Protein AF-A0A967T6P5-F1 (afdb_monomer_lite)

Structure (mmCIF, N/CA/C/O backbone):
data_AF-A0A967T6P5-F1
#
_entry.id   AF-A0A967T6P5-F1
#
loop_
_atom_site.group_PDB
_atom_site.id
_atom_site.type_symbol
_atom_site.label_atom_id
_atom_site.label_alt_id
_atom_site.label_comp_id
_atom_site.label_asym_id
_atom_site.label_entity_id
_atom_site.label_seq_id
_atom_site.pdbx_PDB_ins_code
_atom_site.Cartn_x
_atom_site.Cartn_y
_atom_site.Cartn_z
_atom_site.occupancy
_atom_site.B_iso_or_equiv
_atom_site.auth_seq_id
_atom_site.auth_comp_id
_atom_site.auth_asym_id
_atom_site.auth_atom_id
_atom_site.pdbx_PDB_model_num
ATOM 1 N N . MET A 1 1 ? 15.914 -10.066 -27.493 1.00 81.88 1 MET A N 1
ATOM 2 C CA . MET A 1 1 ? 16.379 -8.709 -27.850 1.00 81.88 1 MET A CA 1
ATOM 3 C C . MET A 1 1 ? 16.574 -8.669 -29.353 1.00 81.88 1 MET A C 1
ATOM 5 O O . MET A 1 1 ? 17.200 -9.585 -29.871 1.00 81.88 1 MET A O 1
ATOM 9 N N . LEU A 1 2 ? 16.000 -7.682 -30.040 1.00 89.50 2 LEU A N 1
ATOM 10 C CA . LEU A 1 2 ? 16.141 -7.501 -31.487 1.00 89.50 2 LEU A CA 1
ATOM 11 C C . LEU A 1 2 ? 16.864 -6.180 -31.745 1.00 89.50 2 LEU A C 1
ATOM 13 O O . LEU A 1 2 ? 16.561 -5.188 -31.089 1.00 89.50 2 LEU A O 1
ATOM 17 N N . ILE A 1 3 ? 17.813 -6.182 -32.679 1.00 91.81 3 ILE A N 1
ATOM 18 C CA . ILE A 1 3 ? 18.537 -4.987 -33.120 1.00 91.81 3 ILE A CA 1
ATOM 19 C C . ILE A 1 3 ? 18.180 -4.766 -34.587 1.00 91.81 3 ILE A C 1
ATOM 21 O O . ILE A 1 3 ? 18.316 -5.681 -35.397 1.00 91.81 3 ILE A O 1
ATOM 25 N N . LEU A 1 4 ? 17.713 -3.562 -34.911 1.00 92.25 4 LEU A N 1
ATOM 26 C CA . LEU A 1 4 ? 17.332 -3.161 -36.263 1.00 92.25 4 LEU A CA 1
ATOM 27 C C . LEU A 1 4 ? 18.330 -2.099 -36.758 1.00 92.25 4 LEU A C 1
ATOM 29 O O . LEU A 1 4 ? 18.125 -0.917 -36.482 1.00 92.25 4 LEU A O 1
ATOM 33 N N . PRO A 1 5 ? 19.435 -2.491 -37.420 1.00 89.12 5 PRO A N 1
ATOM 34 C CA . PRO A 1 5 ? 20.394 -1.532 -37.972 1.00 89.12 5 PRO A CA 1
ATOM 35 C C . PRO A 1 5 ? 19.743 -0.697 -39.083 1.00 89.12 5 PRO A C 1
ATOM 37 O O . PRO A 1 5 ? 18.878 -1.206 -39.794 1.00 89.12 5 PRO A O 1
ATOM 40 N N . ASP A 1 6 ? 20.135 0.573 -39.211 1.00 89.31 6 ASP A N 1
ATOM 41 C CA . ASP A 1 6 ? 19.669 1.504 -40.256 1.00 89.31 6 ASP A CA 1
ATOM 42 C C . ASP A 1 6 ? 18.138 1.609 -40.385 1.00 89.31 6 ASP A C 1
ATOM 44 O O . ASP A 1 6 ? 17.573 1.650 -41.478 1.00 89.31 6 ASP A O 1
ATOM 48 N N . ASN A 1 7 ? 17.441 1.630 -39.246 1.00 90.81 7 ASN A N 1
ATOM 49 C CA . ASN A 1 7 ? 15.984 1.707 -39.184 1.00 90.81 7 ASN A CA 1
ATOM 50 C C . ASN A 1 7 ? 15.494 2.901 -38.362 1.00 90.81 7 ASN A C 1
ATOM 52 O O . ASN A 1 7 ? 16.185 3.420 -37.487 1.00 90.81 7 ASN A O 1
ATOM 56 N N . THR A 1 8 ? 14.254 3.304 -38.630 1.00 87.25 8 THR A N 1
ATOM 57 C CA . THR A 1 8 ? 13.535 4.321 -37.861 1.00 87.25 8 THR A CA 1
ATOM 58 C C . THR A 1 8 ? 12.693 3.682 -36.756 1.00 87.25 8 THR A C 1
ATOM 60 O O . THR A 1 8 ? 12.378 2.488 -36.789 1.00 87.25 8 THR A O 1
ATOM 63 N N . ILE A 1 9 ? 12.271 4.495 -35.786 1.00 86.75 9 ILE A N 1
ATOM 64 C CA . ILE A 1 9 ? 11.310 4.080 -34.753 1.00 86.75 9 ILE A CA 1
ATOM 65 C C . ILE A 1 9 ? 9.978 3.641 -35.383 1.00 86.75 9 ILE A C 1
ATOM 67 O O . ILE A 1 9 ? 9.396 2.654 -34.944 1.00 86.75 9 ILE A O 1
ATOM 71 N N . GLU A 1 10 ? 9.520 4.313 -36.441 1.00 80.31 10 GLU A N 1
ATOM 72 C CA . GLU A 1 10 ? 8.298 3.945 -37.176 1.00 80.31 10 GLU A CA 1
ATOM 73 C C . GLU A 1 10 ? 8.392 2.538 -37.789 1.00 80.31 10 GLU A C 1
ATOM 75 O O . GLU A 1 10 ? 7.471 1.724 -37.665 1.00 80.31 10 GLU A O 1
ATOM 80 N N . ASN A 1 11 ? 9.541 2.200 -38.380 1.00 84.81 11 ASN A N 1
ATOM 81 C CA . ASN A 1 11 ? 9.782 0.845 -38.870 1.00 84.81 11 ASN A CA 1
ATOM 82 C C . ASN A 1 11 ? 9.822 -0.157 -37.710 1.00 84.81 11 ASN A C 1
ATOM 84 O O . ASN A 1 11 ? 9.223 -1.228 -37.804 1.00 84.81 11 ASN A O 1
ATOM 88 N N . ALA A 1 12 ? 10.473 0.187 -36.594 1.00 91.12 12 ALA A N 1
ATOM 89 C CA . ALA A 1 12 ? 10.517 -0.661 -35.404 1.00 91.12 12 ALA A CA 1
ATOM 90 C C . ALA A 1 12 ? 9.116 -0.941 -34.826 1.00 91.12 12 ALA A C 1
ATOM 92 O O . ALA A 1 12 ? 8.840 -2.076 -34.439 1.00 91.12 12 ALA A O 1
ATOM 93 N N . LEU A 1 13 ? 8.212 0.045 -34.837 1.00 86.00 13 LEU A N 1
ATOM 94 C CA . LEU A 1 13 ? 6.802 -0.126 -34.467 1.00 86.00 13 LEU A CA 1
ATOM 95 C C . LEU A 1 13 ? 6.089 -1.120 -35.392 1.00 86.00 13 LEU A C 1
ATOM 97 O O . LEU A 1 13 ? 5.354 -1.987 -34.921 1.00 86.00 13 LEU A O 1
ATOM 101 N N . THR A 1 14 ? 6.361 -1.054 -36.696 1.00 85.69 14 THR A N 1
ATOM 102 C CA . THR A 1 14 ? 5.809 -2.002 -37.678 1.00 85.69 14 THR A CA 1
ATOM 103 C C . THR A 1 14 ? 6.291 -3.435 -37.416 1.00 85.69 14 THR A C 1
ATOM 105 O O . THR A 1 14 ? 5.509 -4.386 -37.482 1.00 85.69 14 THR A O 1
ATOM 108 N N . TYR A 1 15 ? 7.572 -3.615 -37.073 1.00 90.44 15 TYR A N 1
ATOM 109 C CA . TYR A 1 15 ? 8.105 -4.922 -36.675 1.00 90.44 15 TYR A CA 1
ATOM 110 C C . TYR A 1 15 ? 7.508 -5.417 -35.356 1.00 90.44 15 TYR A C 1
ATOM 112 O O . TYR A 1 15 ? 7.188 -6.600 -35.251 1.00 90.44 15 TYR A O 1
ATOM 120 N N . ALA A 1 16 ? 7.334 -4.532 -34.374 1.00 90.25 16 ALA A N 1
ATOM 121 C CA . ALA A 1 16 ? 6.726 -4.869 -33.093 1.00 90.25 16 ALA A CA 1
ATOM 122 C C . ALA A 1 16 ? 5.284 -5.365 -33.272 1.00 90.25 16 ALA A C 1
ATOM 124 O O . ALA A 1 16 ? 4.949 -6.432 -32.764 1.00 90.25 16 ALA A O 1
ATOM 125 N N . ASP A 1 17 ? 4.470 -4.682 -34.083 1.00 83.12 17 ASP A N 1
ATOM 126 C CA . ASP A 1 17 ? 3.108 -5.132 -34.402 1.00 83.12 17 ASP A CA 1
ATOM 127 C C . ASP A 1 17 ? 3.103 -6.501 -35.107 1.00 83.12 17 ASP A C 1
ATOM 129 O O . ASP A 1 17 ? 2.286 -7.374 -34.811 1.00 83.12 17 ASP A O 1
ATOM 133 N N . ARG A 1 18 ? 4.070 -6.752 -35.999 1.00 88.31 18 ARG A N 1
ATOM 134 C CA . ARG A 1 18 ? 4.213 -8.067 -36.639 1.00 88.31 18 ARG A CA 1
ATOM 135 C C . ARG A 1 18 ? 4.562 -9.167 -35.634 1.00 88.31 18 ARG A C 1
ATOM 137 O O . ARG A 1 18 ? 4.016 -10.263 -35.743 1.00 88.31 18 ARG A O 1
ATOM 144 N N . ILE A 1 19 ? 5.458 -8.897 -34.686 1.00 88.06 19 ILE A N 1
ATOM 145 C CA . ILE A 1 19 ? 5.827 -9.841 -33.620 1.00 88.06 19 ILE A CA 1
ATOM 146 C C . ILE A 1 19 ? 4.607 -10.143 -32.750 1.00 88.06 19 ILE A C 1
ATOM 148 O O . ILE A 1 19 ? 4.292 -11.310 -32.533 1.00 88.06 19 ILE A O 1
ATOM 152 N N . GLU A 1 20 ? 3.873 -9.110 -32.342 1.00 85.25 20 GLU A N 1
ATOM 153 C CA . GLU A 1 20 ? 2.649 -9.234 -31.549 1.00 85.25 20 GLU A CA 1
ATOM 154 C C . GLU A 1 20 ? 1.585 -10.083 -32.252 1.00 85.25 20 GLU A C 1
ATOM 156 O O . GLU A 1 20 ? 1.001 -10.976 -31.640 1.00 85.25 20 GLU A O 1
ATOM 161 N N . ARG A 1 21 ? 1.365 -9.889 -33.560 1.00 83.44 21 ARG A N 1
ATOM 162 C CA . ARG A 1 21 ? 0.436 -10.738 -34.329 1.00 83.44 21 ARG A CA 1
ATOM 163 C C . ARG A 1 21 ? 0.853 -12.205 -34.337 1.00 83.44 21 ARG A C 1
ATOM 165 O O . ARG A 1 21 ? -0.006 -13.079 -34.261 1.00 83.44 21 ARG A O 1
ATOM 172 N N . VAL A 1 22 ? 2.153 -12.481 -34.445 1.00 86.19 22 VAL A N 1
ATOM 173 C CA . VAL A 1 22 ? 2.674 -13.855 -34.437 1.00 86.19 22 VAL A CA 1
ATOM 174 C C . VAL A 1 22 ? 2.511 -14.489 -33.055 1.00 86.19 22 VAL A C 1
ATOM 176 O O . VAL A 1 22 ? 2.083 -15.636 -32.971 1.00 86.19 22 VAL A O 1
ATOM 179 N N . LEU A 1 23 ? 2.785 -13.749 -31.977 1.00 84.12 23 LEU A N 1
ATOM 180 C CA . LEU A 1 23 ? 2.578 -14.222 -30.603 1.00 84.12 23 LEU A CA 1
ATOM 181 C C . LEU A 1 23 ? 1.087 -14.458 -30.301 1.00 84.12 23 LEU A C 1
ATOM 183 O O . LEU A 1 23 ? 0.715 -15.497 -29.748 1.00 84.12 23 LEU A O 1
ATOM 187 N N . GLY A 1 24 ? 0.230 -13.539 -30.752 1.00 81.94 24 GLY A N 1
ATOM 188 C CA . GLY A 1 24 ? -1.220 -13.595 -30.585 1.00 81.94 24 GLY A CA 1
ATOM 189 C C . GLY A 1 24 ? -1.914 -14.698 -31.390 1.00 81.94 24 GLY A C 1
ATOM 190 O O . GLY A 1 24 ? -2.992 -15.139 -30.998 1.00 81.94 24 GLY A O 1
ATOM 191 N N . ALA A 1 25 ? -1.302 -15.192 -32.473 1.00 82.88 25 ALA A N 1
ATOM 192 C CA . ALA A 1 25 ? -1.803 -16.359 -33.208 1.00 82.88 25 ALA A CA 1
ATOM 193 C C . ALA A 1 25 ? -1.750 -17.655 -32.371 1.00 82.88 25 ALA A C 1
ATOM 195 O O . ALA A 1 25 ? -2.477 -18.611 -32.654 1.00 82.88 25 ALA A O 1
ATOM 196 N N . GLY A 1 26 ? -0.935 -17.655 -31.313 1.00 80.94 26 GLY A N 1
ATOM 197 C CA . GLY A 1 26 ? -0.781 -18.758 -30.380 1.00 80.94 26 GLY A CA 1
ATOM 198 C C . GLY A 1 26 ? 0.079 -19.903 -30.912 1.00 80.94 26 GLY A C 1
ATOM 199 O O . GLY A 1 26 ? 0.350 -20.035 -32.106 1.00 80.94 26 GLY A O 1
ATOM 200 N N . VAL A 1 27 ? 0.540 -20.739 -29.987 1.00 85.94 27 VAL A N 1
ATOM 201 C CA . VAL A 1 27 ? 1.326 -21.939 -30.267 1.00 85.94 27 VAL A CA 1
ATOM 202 C C . VAL A 1 27 ? 0.507 -23.162 -29.882 1.00 85.94 27 VAL A C 1
ATOM 204 O O . VAL A 1 27 ? 0.030 -23.293 -28.752 1.00 85.94 27 VAL A O 1
ATOM 207 N N . ARG A 1 28 ? 0.368 -24.095 -30.828 1.00 86.50 28 ARG A N 1
ATOM 208 C CA . ARG A 1 28 ? -0.326 -25.360 -30.599 1.00 86.50 28 ARG A CA 1
ATOM 209 C C . ARG A 1 28 ? 0.604 -26.353 -29.905 1.00 86.50 28 ARG A C 1
ATOM 211 O O . ARG A 1 28 ? 1.517 -26.890 -30.528 1.00 86.50 28 ARG A O 1
ATOM 218 N N . LEU A 1 29 ? 0.331 -26.641 -28.635 1.00 86.44 29 LEU A N 1
ATOM 219 C CA . LEU A 1 29 ? 0.995 -27.694 -27.867 1.00 86.44 29 LEU A CA 1
ATOM 220 C C . LEU A 1 29 ? 0.041 -28.887 -27.731 1.00 86.44 29 LEU A C 1
ATOM 222 O O . LEU A 1 29 ? -0.857 -28.930 -26.888 1.00 86.44 29 LEU A O 1
ATOM 226 N N . GLY A 1 30 ? 0.200 -29.858 -28.634 1.00 88.69 30 GLY A N 1
ATOM 227 C CA . GLY A 1 30 ? -0.681 -31.020 -28.731 1.00 88.69 30 GLY A CA 1
ATOM 228 C C . GLY A 1 30 ? -2.113 -30.633 -29.123 1.00 88.69 30 GLY A C 1
ATOM 229 O O . GLY A 1 30 ? -2.378 -30.221 -30.257 1.00 88.69 30 GLY A O 1
ATOM 230 N N . ARG A 1 31 ? -3.057 -30.796 -28.187 1.00 87.44 31 ARG A N 1
ATOM 231 C CA . ARG A 1 31 ? -4.476 -30.431 -28.373 1.00 87.44 31 ARG A CA 1
ATOM 232 C C . ARG A 1 31 ? -4.832 -29.046 -27.825 1.00 87.44 31 ARG A C 1
ATOM 234 O O . ARG A 1 31 ? -5.955 -28.607 -28.039 1.00 87.44 31 ARG A O 1
ATOM 241 N N . ILE A 1 32 ? -3.904 -28.377 -27.146 1.00 84.06 32 ILE A N 1
ATOM 242 C CA . ILE A 1 32 ? -4.130 -27.080 -26.502 1.00 84.06 32 ILE A CA 1
ATOM 243 C C . ILE A 1 32 ? -3.513 -25.988 -27.379 1.00 84.06 32 ILE A C 1
ATOM 245 O O . ILE A 1 32 ? -2.408 -26.159 -27.897 1.00 84.06 32 ILE A O 1
ATOM 249 N N . ASN A 1 33 ? -4.228 -24.876 -27.559 1.00 85.19 33 ASN A N 1
ATOM 250 C CA . ASN A 1 33 ? -3.686 -23.676 -28.188 1.00 85.19 33 ASN A CA 1
ATOM 251 C C . ASN A 1 33 ? -3.351 -22.659 -27.095 1.00 85.19 33 ASN A C 1
ATOM 253 O O . ASN A 1 33 ? -4.235 -22.285 -26.327 1.00 85.19 33 ASN A O 1
ATOM 257 N N . ILE A 1 34 ? -2.089 -22.247 -27.005 1.00 87.25 34 ILE A N 1
ATOM 258 C CA . ILE A 1 34 ? -1.623 -21.286 -26.002 1.00 87.25 34 ILE A CA 1
ATOM 259 C C . ILE A 1 34 ? -1.367 -19.958 -26.697 1.00 87.25 34 ILE A C 1
ATOM 261 O O . ILE A 1 34 ? -0.463 -19.861 -27.522 1.00 87.25 34 ILE A O 1
ATOM 265 N N . THR A 1 35 ? -2.137 -18.932 -26.352 1.00 82.62 35 THR A N 1
ATOM 266 C CA . THR A 1 35 ? -1.868 -17.566 -26.807 1.00 82.62 35 THR A CA 1
ATOM 267 C C . THR A 1 35 ? -0.731 -16.980 -25.985 1.00 82.62 35 THR A C 1
ATOM 269 O O . THR A 1 35 ? -0.812 -16.937 -24.759 1.00 82.62 35 THR A O 1
ATOM 272 N N . LEU A 1 36 ? 0.327 -16.523 -26.652 1.00 82.69 36 LEU A N 1
ATOM 273 C CA . LEU A 1 36 ? 1.422 -15.826 -25.991 1.00 82.69 36 LEU A CA 1
ATOM 274 C C . LEU A 1 36 ? 1.110 -14.330 -25.994 1.00 82.69 36 LEU A C 1
ATOM 276 O O . LEU A 1 36 ? 0.766 -13.765 -27.030 1.00 82.69 36 LEU A O 1
ATOM 280 N N . GLN A 1 37 ? 1.224 -13.699 -24.831 1.00 78.62 37 GLN A N 1
ATOM 281 C CA . GLN A 1 37 ? 1.171 -12.248 -24.696 1.00 78.62 37 GLN A CA 1
ATOM 282 C C . GLN A 1 37 ? 2.527 -11.761 -24.200 1.00 78.62 37 GLN A C 1
ATOM 284 O O . GLN A 1 37 ? 3.165 -12.407 -23.367 1.00 78.62 37 GLN A O 1
ATOM 289 N N . GLY A 1 38 ? 2.971 -10.636 -24.739 1.00 82.88 38 GLY A N 1
ATOM 290 C CA . GLY A 1 38 ? 4.188 -9.964 -24.326 1.00 82.88 38 GLY A CA 1
ATOM 291 C C . GLY A 1 38 ? 4.028 -8.467 -24.510 1.00 82.88 38 GLY A C 1
ATOM 292 O O . GLY A 1 38 ? 3.032 -7.999 -25.057 1.00 82.88 38 GLY A O 1
ATOM 293 N N . ALA A 1 39 ? 5.015 -7.724 -24.029 1.00 90.44 39 ALA A N 1
ATOM 294 C CA . ALA A 1 39 ? 5.133 -6.317 -24.349 1.00 90.44 39 ALA A CA 1
ATOM 295 C C . ALA A 1 39 ? 6.482 -6.050 -25.014 1.00 90.44 39 ALA A C 1
ATOM 297 O O . ALA A 1 39 ? 7.500 -6.677 -24.690 1.00 90.44 39 ALA A O 1
ATOM 298 N N . VAL A 1 40 ? 6.494 -5.103 -25.947 1.00 93.25 40 VAL A N 1
ATOM 299 C CA . VAL A 1 40 ? 7.680 -4.710 -26.705 1.00 93.25 40 VAL A CA 1
ATOM 300 C C . VAL A 1 40 ? 8.077 -3.287 -26.337 1.00 93.25 40 VAL A C 1
ATOM 302 O O . VAL A 1 40 ? 7.313 -2.343 -26.519 1.00 93.25 40 VAL A O 1
ATOM 305 N N . GLY A 1 41 ? 9.306 -3.126 -25.855 1.00 94.19 41 GLY A N 1
ATOM 306 C CA . GLY A 1 41 ? 9.919 -1.821 -25.630 1.00 94.19 41 GLY A CA 1
ATOM 307 C C . GLY A 1 41 ? 10.884 -1.458 -26.752 1.00 94.19 41 GLY A C 1
ATOM 308 O O . GLY A 1 41 ? 11.699 -2.288 -27.160 1.00 94.19 41 GLY A O 1
ATOM 309 N N . ILE A 1 42 ? 10.801 -0.223 -27.248 1.00 94.56 42 ILE A N 1
ATOM 310 C CA . ILE A 1 42 ? 11.604 0.271 -28.376 1.00 94.56 42 ILE A CA 1
ATOM 311 C C . ILE A 1 42 ? 12.487 1.437 -27.920 1.00 94.56 42 ILE A C 1
ATOM 313 O O . ILE A 1 42 ? 11.989 2.423 -27.385 1.00 94.56 42 ILE A O 1
ATOM 317 N N . ALA A 1 43 ? 13.790 1.369 -28.199 1.00 94.38 43 ALA A N 1
ATOM 318 C CA . ALA A 1 43 ? 14.724 2.488 -28.058 1.00 94.38 43 ALA A CA 1
ATOM 319 C C . ALA A 1 43 ? 15.514 2.682 -29.362 1.00 94.38 43 ALA A C 1
ATOM 321 O O . ALA A 1 43 ? 15.906 1.702 -29.992 1.00 94.38 43 ALA A O 1
ATOM 322 N N . GLY A 1 44 ? 15.729 3.935 -29.774 1.00 92.50 44 GLY A N 1
ATOM 323 C CA . GLY A 1 44 ? 16.397 4.287 -31.026 1.00 92.50 44 GLY A CA 1
ATOM 324 C C . GLY A 1 44 ? 17.669 5.093 -30.784 1.00 92.50 44 GLY A C 1
ATOM 325 O O . GLY A 1 44 ? 17.696 5.974 -29.932 1.00 92.50 44 GLY A O 1
ATOM 326 N N . TYR A 1 45 ? 18.724 4.813 -31.541 1.00 91.12 45 TYR A N 1
ATOM 327 C CA . TYR A 1 45 ? 19.929 5.642 -31.575 1.00 91.12 45 TYR A CA 1
ATOM 328 C C . TYR A 1 45 ? 19.767 6.776 -32.602 1.00 91.12 45 TYR A C 1
ATOM 330 O O . TYR A 1 45 ? 19.212 6.526 -33.671 1.00 91.12 45 TYR A O 1
ATOM 338 N N . PRO A 1 46 ? 20.266 7.998 -32.337 1.00 89.69 46 PRO A N 1
ATOM 339 C CA . PRO A 1 46 ? 20.887 8.466 -31.088 1.00 89.69 46 PRO A CA 1
ATOM 340 C C . PRO A 1 46 ? 19.880 8.990 -30.048 1.00 89.69 46 PRO A C 1
ATOM 342 O O . PRO A 1 46 ? 20.254 9.336 -28.933 1.00 89.69 46 PRO A O 1
ATOM 345 N N . GLN A 1 47 ? 18.594 9.060 -30.403 1.00 86.38 47 GLN A N 1
ATOM 346 C CA . GLN A 1 47 ? 17.557 9.764 -29.636 1.00 86.38 47 GLN A CA 1
ATOM 347 C C . GLN A 1 47 ? 17.379 9.239 -28.200 1.00 86.38 47 GLN A C 1
ATOM 349 O O . GLN A 1 47 ? 17.108 10.017 -27.288 1.00 86.38 47 GLN A O 1
ATOM 354 N N . HIS A 1 48 ? 17.540 7.931 -27.997 1.00 89.69 48 HIS A N 1
ATOM 355 C CA . HIS A 1 48 ? 17.262 7.214 -26.750 1.00 89.69 48 HIS A CA 1
ATOM 356 C C . HIS A 1 48 ? 18.522 6.584 -26.139 1.00 89.69 48 HIS A C 1
ATOM 358 O O . HIS A 1 48 ? 18.410 5.672 -25.323 1.00 89.69 48 HIS A O 1
ATOM 364 N N . GLY A 1 49 ? 19.722 7.023 -26.526 1.00 88.81 49 GLY A N 1
ATOM 365 C CA . GLY A 1 49 ? 20.978 6.531 -25.958 1.00 88.81 49 GLY A CA 1
ATOM 366 C C . GLY A 1 49 ? 22.158 6.693 -26.910 1.00 88.81 49 GLY A C 1
ATOM 367 O O . GLY A 1 49 ? 22.000 6.581 -28.122 1.00 88.81 49 GLY A O 1
ATOM 368 N N . ASN A 1 50 ? 23.350 6.913 -26.348 1.00 91.06 50 ASN A N 1
ATOM 369 C CA . ASN A 1 50 ? 24.577 7.165 -27.116 1.00 91.06 50 ASN A CA 1
ATOM 370 C C . ASN A 1 50 ? 25.512 5.947 -27.192 1.00 91.06 50 ASN A C 1
ATOM 372 O O . ASN A 1 50 ? 26.543 5.997 -27.857 1.00 91.06 50 ASN A O 1
ATOM 376 N N . ASN A 1 51 ? 25.176 4.855 -26.506 1.00 91.88 51 ASN A N 1
ATOM 377 C CA . ASN A 1 51 ? 25.914 3.597 -26.534 1.00 91.88 51 ASN A CA 1
ATOM 378 C C . ASN A 1 51 ? 24.951 2.403 -26.408 1.00 91.88 51 ASN A C 1
ATOM 380 O O . ASN A 1 51 ? 23.772 2.560 -26.086 1.00 91.88 51 ASN A O 1
ATOM 384 N N . ALA A 1 52 ? 25.462 1.194 -26.652 1.00 91.06 52 ALA A N 1
ATOM 385 C CA . ALA A 1 52 ? 24.657 -0.025 -26.622 1.00 91.06 52 ALA A CA 1
ATOM 386 C C . ALA A 1 52 ? 24.012 -0.287 -25.250 1.00 91.06 52 ALA A C 1
ATOM 388 O O . ALA A 1 52 ? 22.856 -0.703 -25.193 1.00 91.06 52 ALA A O 1
ATOM 389 N N . ALA A 1 53 ? 24.727 -0.021 -24.152 1.00 89.31 53 ALA A N 1
ATOM 390 C CA . ALA A 1 53 ? 24.212 -0.251 -22.805 1.00 89.31 53 ALA A CA 1
ATOM 391 C C . ALA A 1 53 ? 22.998 0.645 -22.503 1.00 89.31 53 ALA A C 1
ATOM 393 O O . ALA A 1 53 ? 22.006 0.166 -21.954 1.00 89.31 53 ALA A O 1
ATOM 394 N N . ASP A 1 54 ? 23.039 1.912 -22.925 1.00 89.31 54 ASP A N 1
ATOM 395 C CA . ASP A 1 54 ? 21.917 2.842 -22.791 1.00 89.31 54 ASP A CA 1
ATOM 396 C C . ASP A 1 54 ? 20.700 2.382 -23.598 1.00 89.31 54 ASP A C 1
ATOM 398 O O . ASP A 1 54 ? 19.595 2.350 -23.063 1.00 89.31 54 ASP A O 1
ATOM 402 N N . LEU A 1 55 ? 20.886 1.958 -24.852 1.00 92.31 55 LEU A N 1
ATOM 403 C CA . LEU A 1 55 ? 19.780 1.504 -25.706 1.00 92.31 55 LEU A CA 1
ATOM 404 C C . LEU A 1 55 ? 19.111 0.235 -25.163 1.00 92.31 55 LEU A C 1
ATOM 406 O O . LEU A 1 55 ? 17.884 0.151 -25.139 1.00 92.31 55 LEU A O 1
ATOM 410 N N . VAL A 1 56 ? 19.897 -0.739 -24.690 1.00 92.50 56 VAL A N 1
ATOM 411 C CA . VAL A 1 56 ? 19.369 -1.976 -24.088 1.00 92.50 56 VAL A CA 1
ATOM 412 C C . VAL A 1 56 ? 18.598 -1.671 -22.805 1.00 92.50 56 VAL A C 1
ATOM 414 O O . VAL A 1 56 ? 17.484 -2.173 -22.618 1.00 92.50 56 VAL A O 1
ATOM 417 N N . ARG A 1 57 ? 19.158 -0.821 -21.936 1.00 88.31 57 ARG A N 1
ATOM 418 C CA . ARG A 1 57 ? 18.495 -0.379 -20.704 1.00 88.31 57 ARG A CA 1
ATOM 419 C C . ARG A 1 57 ? 17.180 0.334 -21.019 1.00 88.31 57 ARG A C 1
ATOM 421 O O . ARG A 1 57 ? 16.145 -0.031 -20.471 1.00 88.31 57 ARG A O 1
ATOM 428 N N . ASN A 1 58 ? 17.199 1.294 -21.937 1.00 90.69 58 ASN A N 1
ATOM 429 C CA . ASN A 1 58 ? 16.049 2.144 -22.239 1.00 90.69 58 ASN A CA 1
ATOM 430 C C . ASN A 1 58 ? 14.934 1.383 -22.979 1.00 90.69 58 ASN A C 1
ATOM 432 O O . ASN A 1 58 ? 13.757 1.581 -22.681 1.00 90.69 58 ASN A O 1
ATOM 436 N N . ALA A 1 59 ? 15.276 0.429 -23.853 1.00 93.25 59 ALA A N 1
ATOM 437 C CA . ALA A 1 59 ? 14.293 -0.485 -24.437 1.00 93.25 59 ALA A CA 1
ATOM 438 C C . ALA A 1 59 ? 13.650 -1.391 -23.371 1.00 93.25 59 ALA A C 1
ATOM 440 O O . ALA A 1 59 ? 12.455 -1.671 -23.434 1.00 93.25 59 ALA A O 1
ATOM 441 N N . SER A 1 60 ? 14.416 -1.819 -22.362 1.00 91.38 60 SER A N 1
ATOM 442 C CA . SER A 1 60 ? 13.891 -2.633 -21.255 1.00 91.38 60 SER A CA 1
ATOM 443 C C . SER A 1 60 ? 12.939 -1.840 -20.355 1.00 91.38 60 SER A C 1
ATOM 445 O O . SER A 1 60 ? 11.897 -2.366 -19.970 1.00 91.38 60 SER A O 1
ATOM 447 N N . ILE A 1 61 ? 13.245 -0.564 -20.085 1.00 88.06 61 ILE A N 1
ATOM 448 C CA . ILE A 1 61 ? 12.344 0.353 -19.363 1.00 88.06 61 ILE A CA 1
ATOM 449 C C . ILE A 1 61 ? 11.026 0.510 -20.127 1.00 88.06 61 ILE A C 1
ATOM 451 O O . ILE A 1 61 ? 9.962 0.278 -19.561 1.00 88.06 61 ILE A O 1
ATOM 455 N N . ALA A 1 62 ? 11.084 0.825 -21.426 1.00 90.94 62 ALA A N 1
ATOM 456 C CA . ALA A 1 62 ? 9.884 0.982 -22.249 1.00 90.94 62 ALA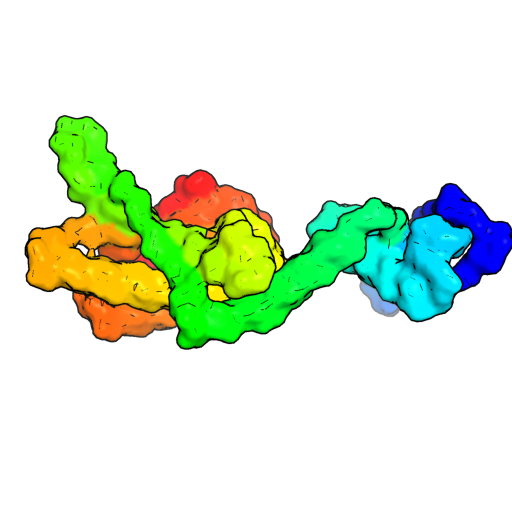 A CA 1
ATOM 457 C C . ALA A 1 62 ? 9.026 -0.295 -22.280 1.00 90.94 62 ALA A C 1
ATOM 459 O O . ALA A 1 62 ? 7.800 -0.221 -22.238 1.00 90.94 62 ALA A O 1
ATOM 460 N N . ARG A 1 63 ? 9.662 -1.475 -22.294 1.00 92.12 63 ARG A N 1
ATOM 461 C CA . ARG A 1 63 ? 8.961 -2.760 -22.216 1.00 92.12 63 ARG A CA 1
ATOM 462 C C . ARG A 1 63 ? 8.227 -2.923 -20.885 1.00 92.12 63 ARG A C 1
ATOM 464 O O . ARG A 1 63 ? 7.056 -3.277 -20.891 1.00 92.12 63 ARG A O 1
ATOM 471 N N . SER A 1 64 ? 8.913 -2.698 -19.766 1.00 84.75 64 SER A N 1
ATOM 472 C CA . SER A 1 64 ? 8.309 -2.843 -18.438 1.00 84.75 64 SER A CA 1
ATOM 473 C C . SER A 1 64 ? 7.145 -1.864 -18.248 1.00 84.75 64 SER A C 1
ATOM 475 O O . SER A 1 64 ? 6.098 -2.241 -17.732 1.00 84.75 64 SER A O 1
ATOM 477 N N . GLU A 1 65 ? 7.268 -0.635 -18.758 1.00 82.25 65 GLU A N 1
ATOM 478 C CA . GLU A 1 65 ? 6.162 0.327 -18.761 1.00 82.25 65 GLU A CA 1
ATOM 479 C C . GLU A 1 65 ? 4.963 -0.145 -19.592 1.00 82.25 65 GLU A C 1
ATOM 481 O O . GLU A 1 65 ? 3.818 0.066 -19.185 1.00 82.25 65 GLU A O 1
ATOM 486 N N . ALA A 1 66 ? 5.212 -0.771 -20.744 1.00 88.50 66 ALA A N 1
ATOM 487 C CA . ALA A 1 66 ? 4.157 -1.348 -21.564 1.00 88.50 66 ALA A CA 1
ATOM 488 C C . ALA A 1 66 ? 3.411 -2.462 -20.801 1.00 88.50 66 ALA A C 1
ATOM 490 O O . ALA A 1 66 ? 2.182 -2.456 -20.773 1.00 88.50 66 ALA A O 1
ATOM 491 N N . GLU A 1 67 ? 4.132 -3.336 -20.084 1.00 84.88 67 GLU A N 1
ATOM 492 C CA . GLU A 1 67 ? 3.540 -4.379 -19.227 1.00 84.88 67 GLU A CA 1
ATOM 493 C C . GLU A 1 67 ? 2.648 -3.765 -18.130 1.00 84.88 67 GLU A C 1
ATOM 495 O O . GLU A 1 67 ? 1.480 -4.139 -18.002 1.00 84.88 67 GLU A O 1
ATOM 500 N N . THR A 1 68 ? 3.143 -2.759 -17.402 1.00 76.94 68 THR A N 1
ATOM 501 C CA . THR A 1 68 ? 2.384 -2.079 -16.335 1.00 76.94 68 THR A CA 1
ATOM 502 C C . THR A 1 68 ? 1.131 -1.374 -16.860 1.00 76.94 68 THR A C 1
ATOM 504 O O . THR A 1 68 ? 0.084 -1.396 -16.215 1.00 76.94 68 THR A O 1
ATOM 507 N N . ARG A 1 69 ? 1.207 -0.756 -18.045 1.00 77.94 69 ARG A N 1
ATOM 508 C CA . ARG A 1 69 ? 0.083 -0.033 -18.667 1.00 77.94 69 ARG A CA 1
ATOM 509 C C . ARG A 1 69 ? -0.865 -0.935 -19.455 1.00 77.94 69 ARG A C 1
ATOM 511 O O . ARG A 1 69 ? -1.836 -0.432 -20.015 1.00 77.94 69 ARG A O 1
ATOM 518 N N . LYS A 1 70 ? -0.599 -2.246 -19.504 1.00 81.12 70 LYS A N 1
ATOM 519 C CA . LYS A 1 70 ? -1.306 -3.205 -20.370 1.00 81.12 70 LYS A CA 1
ATOM 520 C C . LYS A 1 70 ? -1.288 -2.773 -21.847 1.00 81.12 70 LYS A C 1
ATOM 522 O O . LYS A 1 70 ? -2.229 -3.026 -22.598 1.00 81.12 70 LYS A O 1
ATOM 527 N N . GLU A 1 71 ? -0.207 -2.118 -22.263 1.00 84.50 71 GLU A N 1
ATOM 528 C CA . GLU A 1 71 ? 0.079 -1.753 -23.647 1.00 84.50 71 GLU A CA 1
ATOM 529 C C . GLU A 1 71 ? 0.951 -2.834 -24.300 1.00 84.50 71 GLU A C 1
ATOM 531 O O . GLU A 1 71 ? 1.789 -3.462 -23.658 1.00 84.50 71 GLU A O 1
ATOM 536 N N . ARG A 1 72 ? 0.782 -3.046 -25.608 1.00 86.25 72 ARG A N 1
ATOM 537 C CA . ARG A 1 72 ? 1.546 -4.070 -26.347 1.00 86.25 72 ARG A CA 1
ATOM 538 C C . ARG A 1 72 ? 2.921 -3.588 -26.785 1.00 86.25 72 ARG A C 1
ATOM 540 O O . ARG A 1 72 ? 3.874 -4.359 -26.840 1.00 86.25 72 ARG A O 1
ATOM 547 N N . VAL A 1 73 ? 3.029 -2.308 -27.127 1.00 89.50 73 VAL A N 1
ATOM 548 C CA . VAL A 1 73 ? 4.258 -1.710 -27.644 1.00 89.50 73 VAL A CA 1
ATOM 549 C C . VAL A 1 73 ? 4.406 -0.320 -27.062 1.00 89.50 73 VAL A C 1
ATOM 551 O O . VAL A 1 73 ? 3.450 0.453 -27.076 1.00 89.50 73 VAL A O 1
ATOM 554 N N . ARG A 1 74 ? 5.611 0.016 -26.606 1.00 90.25 74 ARG A N 1
ATOM 555 C CA . ARG A 1 74 ? 5.928 1.358 -26.129 1.00 90.25 74 ARG A CA 1
ATOM 556 C C . ARG A 1 74 ? 7.304 1.792 -26.602 1.00 90.25 74 ARG A C 1
ATOM 558 O O . ARG A 1 74 ? 8.279 1.039 -26.540 1.00 90.25 74 ARG A O 1
ATOM 565 N N . VAL A 1 75 ? 7.374 3.023 -27.091 1.00 90.69 75 VAL A N 1
ATOM 566 C CA . VAL A 1 75 ? 8.633 3.680 -27.441 1.00 90.69 75 VAL A CA 1
ATOM 567 C C . VAL A 1 75 ? 9.147 4.398 -26.203 1.00 90.69 75 VAL A C 1
ATOM 569 O O . VAL A 1 75 ? 8.384 5.030 -25.479 1.00 90.69 75 VAL A O 1
ATOM 572 N N . TYR A 1 76 ? 10.442 4.273 -25.948 1.00 88.69 76 TYR A N 1
ATOM 573 C CA . TYR A 1 76 ? 11.103 5.007 -24.886 1.00 88.69 76 TYR A CA 1
ATOM 574 C C . TYR A 1 76 ? 10.986 6.518 -25.120 1.00 88.69 76 TYR A C 1
ATOM 576 O O . TYR A 1 76 ? 11.232 6.988 -26.224 1.00 88.69 76 TYR A O 1
ATOM 584 N N . GLU A 1 77 ? 10.663 7.279 -24.076 1.00 82.12 77 GLU A N 1
ATOM 585 C CA . GLU A 1 77 ? 10.603 8.742 -24.123 1.00 82.12 77 GLU A CA 1
ATOM 586 C C . GLU A 1 77 ? 11.683 9.337 -23.208 1.00 82.12 77 GLU A C 1
ATOM 588 O O . GLU A 1 77 ? 11.755 9.039 -22.010 1.00 82.12 77 GLU A O 1
ATOM 593 N N . SER A 1 78 ? 12.539 10.192 -23.772 1.00 67.62 78 SER A N 1
ATOM 594 C CA . SER A 1 78 ? 13.596 10.899 -23.041 1.00 67.62 78 SER A CA 1
ATOM 595 C C . SER A 1 78 ? 13.006 11.782 -21.930 1.00 67.62 78 SER A C 1
ATOM 597 O O . SER A 1 78 ? 12.010 12.465 -22.141 1.00 67.62 78 SER A O 1
ATOM 599 N N . GLY A 1 79 ? 13.605 11.752 -20.732 1.00 60.78 79 GLY A N 1
ATOM 600 C CA . GLY A 1 79 ? 13.059 12.372 -19.510 1.00 60.78 79 GLY A CA 1
ATOM 601 C C . GLY A 1 79 ? 12.354 11.387 -18.564 1.00 60.78 79 GLY A C 1
ATOM 602 O O . GLY A 1 79 ? 12.223 11.666 -17.375 1.00 60.78 79 GLY A O 1
ATOM 603 N N . ARG A 1 80 ? 11.998 10.178 -19.030 1.00 57.12 80 ARG A N 1
ATOM 604 C CA . ARG A 1 80 ? 11.482 9.100 -18.160 1.00 57.12 80 ARG A CA 1
ATOM 605 C C . ARG A 1 80 ? 12.557 8.312 -17.418 1.00 57.12 80 ARG A C 1
ATOM 607 O O . ARG A 1 80 ? 12.230 7.642 -16.441 1.00 57.12 80 ARG A O 1
ATOM 614 N N . GLN A 1 81 ? 13.829 8.408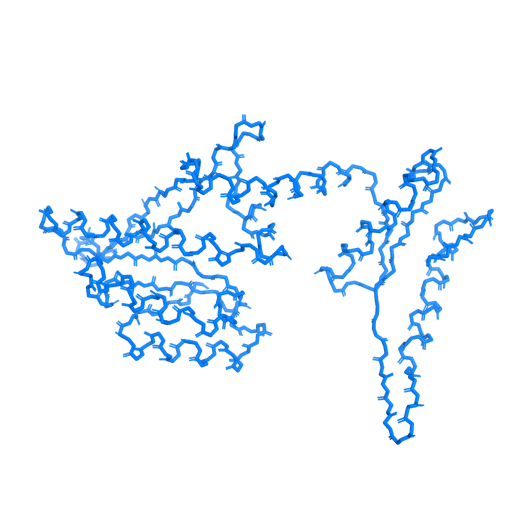 -17.826 1.00 59.72 81 GLN A N 1
ATOM 615 C CA . GLN A 1 81 ? 14.930 7.766 -17.095 1.00 59.72 81 GLN A CA 1
ATOM 616 C C . GLN A 1 81 ? 14.950 8.210 -15.636 1.00 59.72 81 GLN A C 1
ATOM 618 O O . GLN A 1 81 ? 15.094 7.383 -14.744 1.00 59.72 81 GLN A O 1
ATOM 623 N N . GLU A 1 82 ? 14.781 9.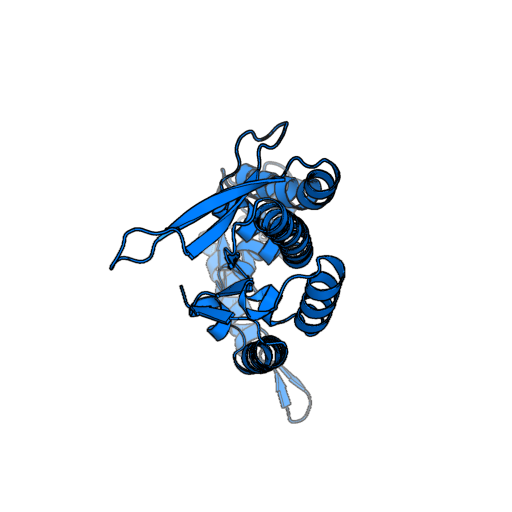512 -15.403 1.00 67.19 82 GLU A N 1
ATOM 624 C CA . GLU A 1 82 ? 14.777 10.089 -14.063 1.00 67.19 82 GLU A CA 1
ATOM 625 C C . GLU A 1 82 ? 13.590 9.579 -13.252 1.00 67.19 82 GLU A C 1
ATOM 627 O O . GLU A 1 82 ? 13.775 9.200 -12.102 1.00 67.19 82 GLU A O 1
ATOM 632 N N . HIS A 1 83 ? 12.405 9.470 -13.863 1.00 70.50 83 HIS A N 1
ATOM 633 C CA . HIS A 1 83 ? 11.227 8.899 -13.212 1.00 70.50 83 HIS A CA 1
ATOM 634 C C . HIS A 1 83 ? 11.432 7.423 -12.842 1.00 70.50 83 HIS A C 1
ATOM 636 O O . HIS A 1 83 ? 11.174 7.036 -11.708 1.00 70.50 83 HIS A O 1
ATOM 642 N N . TYR A 1 84 ? 11.936 6.594 -13.760 1.00 68.31 84 TYR A N 1
ATOM 643 C CA . TYR A 1 84 ? 12.190 5.177 -13.483 1.00 68.31 84 TYR A CA 1
ATOM 644 C C . TYR A 1 84 ? 13.276 4.984 -12.416 1.00 68.31 84 TYR A C 1
ATOM 646 O O . TYR A 1 84 ? 13.098 4.216 -11.474 1.00 68.31 84 TYR A O 1
ATOM 654 N N . VAL A 1 85 ? 14.384 5.726 -12.517 1.00 76.75 85 VAL A N 1
ATOM 655 C CA . VAL A 1 85 ? 15.438 5.727 -11.492 1.00 76.75 85 VAL A CA 1
ATOM 656 C C . VAL A 1 85 ? 14.870 6.185 -10.152 1.00 76.75 85 VAL A C 1
ATOM 658 O O . VAL A 1 85 ? 15.152 5.566 -9.132 1.00 76.75 85 VAL A O 1
ATOM 661 N N . ARG A 1 86 ? 14.033 7.223 -10.135 1.00 84.31 86 ARG A N 1
ATOM 662 C CA . ARG A 1 86 ? 13.371 7.713 -8.924 1.00 84.31 86 ARG A CA 1
ATOM 663 C C . ARG A 1 86 ? 12.457 6.656 -8.306 1.00 84.31 86 ARG A C 1
ATOM 665 O O . ARG A 1 86 ? 12.570 6.414 -7.113 1.00 84.31 86 ARG A O 1
ATOM 672 N N . GLN A 1 87 ? 11.634 5.977 -9.100 1.00 83.06 87 GLN A N 1
ATOM 673 C CA . GLN A 1 87 ? 10.779 4.878 -8.638 1.00 83.06 87 GLN A CA 1
ATOM 674 C C . GLN A 1 87 ? 11.602 3.723 -8.049 1.00 83.06 87 GLN A C 1
ATOM 676 O O . GLN A 1 87 ? 11.298 3.245 -6.959 1.00 83.06 87 GLN A O 1
ATOM 681 N N . LEU A 1 88 ? 12.703 3.332 -8.699 1.00 78.69 88 LEU A N 1
ATOM 682 C CA . LEU A 1 88 ? 13.616 2.324 -8.151 1.00 78.69 88 LEU A CA 1
ATOM 683 C C . LEU A 1 88 ? 14.231 2.751 -6.815 1.00 78.69 88 LEU A C 1
ATOM 685 O O . LEU A 1 88 ? 14.336 1.926 -5.910 1.00 78.69 88 LEU A O 1
ATOM 689 N N . ARG A 1 89 ? 14.618 4.024 -6.675 1.00 87.38 89 ARG A N 1
ATOM 690 C CA . ARG A 1 89 ? 15.136 4.560 -5.406 1.00 87.38 89 ARG A CA 1
ATOM 691 C C . ARG A 1 89 ? 14.081 4.497 -4.307 1.00 87.38 89 ARG A C 1
ATOM 693 O O . ARG A 1 89 ? 14.371 3.985 -3.236 1.00 87.38 89 ARG A O 1
ATOM 700 N N . ILE A 1 90 ? 12.851 4.918 -4.603 1.00 92.00 90 ILE A N 1
ATOM 701 C CA . ILE A 1 90 ? 11.715 4.818 -3.678 1.00 92.00 90 ILE A CA 1
ATOM 702 C C . ILE A 1 90 ? 11.526 3.367 -3.213 1.00 92.00 90 ILE A C 1
ATOM 704 O O . ILE A 1 90 ? 11.453 3.116 -2.016 1.00 92.00 90 ILE A O 1
ATOM 708 N N . VAL A 1 91 ? 11.499 2.397 -4.131 1.00 89.31 91 VAL A N 1
ATOM 709 C CA . VAL A 1 91 ? 11.327 0.974 -3.783 1.00 89.31 91 VAL A CA 1
ATOM 710 C C . VAL A 1 91 ? 12.473 0.455 -2.916 1.00 89.31 91 VAL A C 1
ATOM 712 O O . VAL A 1 91 ? 12.229 -0.221 -1.916 1.00 89.31 91 VAL A O 1
ATOM 715 N N . ASN A 1 92 ? 13.713 0.762 -3.296 1.00 87.06 92 ASN A N 1
ATOM 716 C CA . ASN A 1 92 ? 14.905 0.302 -2.590 1.00 87.06 92 ASN A CA 1
ATOM 717 C C . ASN A 1 92 ? 14.986 0.873 -1.168 1.00 87.06 92 ASN A C 1
ATOM 719 O O . ASN A 1 92 ? 15.346 0.168 -0.223 1.00 87.06 92 ASN A O 1
ATOM 723 N N . ASP A 1 93 ? 14.612 2.140 -1.014 1.00 94.38 93 ASP A N 1
ATOM 724 C CA . ASP A 1 93 ? 14.767 2.858 0.243 1.00 94.38 93 ASP A CA 1
ATOM 725 C C . ASP A 1 93 ? 13.557 2.649 1.169 1.00 94.38 93 ASP A C 1
ATOM 727 O O . ASP A 1 93 ? 13.704 2.787 2.380 1.00 94.38 93 ASP A O 1
ATOM 731 N N . LEU A 1 94 ? 12.397 2.215 0.648 1.00 94.50 94 LEU A N 1
ATOM 732 C CA . LEU A 1 94 ? 11.161 2.015 1.416 1.00 94.50 94 LEU A CA 1
ATOM 733 C C . LEU A 1 94 ? 11.357 1.117 2.642 1.00 94.50 94 LEU A C 1
ATOM 735 O O . LEU A 1 94 ? 11.014 1.511 3.753 1.00 94.50 94 LEU A O 1
ATOM 739 N N . LEU A 1 95 ? 11.932 -0.078 2.478 1.00 91.56 95 LEU A N 1
ATOM 740 C CA . LEU A 1 95 ? 12.109 -1.010 3.602 1.00 91.56 95 LEU A CA 1
ATOM 741 C C . LEU A 1 95 ? 13.036 -0.435 4.682 1.00 91.56 95 LEU A C 1
ATOM 743 O O . LEU A 1 95 ? 12.788 -0.603 5.876 1.00 91.56 95 LEU A O 1
ATOM 747 N N . THR A 1 96 ? 14.074 0.288 4.261 1.00 94.12 96 THR A N 1
ATOM 748 C CA . THR A 1 96 ? 14.993 0.974 5.176 1.00 94.12 96 THR A CA 1
ATOM 749 C C . THR A 1 96 ? 14.297 2.146 5.873 1.00 94.12 96 THR A C 1
ATOM 751 O O . THR A 1 96 ? 14.474 2.342 7.074 1.00 94.12 96 THR A O 1
ATOM 754 N N . ALA A 1 97 ? 13.461 2.896 5.155 1.00 95.12 97 ALA A N 1
ATOM 755 C CA . ALA A 1 97 ? 12.689 4.016 5.683 1.00 95.12 97 ALA A CA 1
ATOM 756 C C . ALA A 1 97 ? 11.678 3.575 6.753 1.00 95.12 97 ALA A C 1
ATOM 758 O O . ALA A 1 97 ? 11.524 4.264 7.764 1.00 95.12 97 ALA A O 1
ATOM 759 N N . LEU A 1 98 ? 11.047 2.404 6.585 1.00 93.81 98 LEU A N 1
ATOM 760 C CA . LEU A 1 98 ? 10.183 1.802 7.611 1.00 93.81 98 LEU A CA 1
ATOM 761 C C . LEU A 1 98 ? 10.965 1.528 8.907 1.00 93.81 98 LEU A C 1
ATOM 763 O O . LEU A 1 98 ? 10.495 1.863 9.994 1.00 93.81 98 LEU A O 1
ATOM 767 N N . GLN A 1 99 ? 12.183 0.983 8.799 1.00 92.62 99 GLN A N 1
ATOM 768 C CA . GLN A 1 99 ? 13.051 0.699 9.953 1.00 92.62 99 GLN A CA 1
ATOM 769 C C . GLN A 1 99 ? 13.581 1.969 10.632 1.00 92.62 99 GLN A C 1
ATOM 771 O O . GLN A 1 99 ? 13.758 1.991 11.847 1.00 92.62 99 GLN A O 1
ATOM 776 N N . ARG A 1 100 ? 13.842 3.025 9.855 1.00 93.38 100 ARG A N 1
ATOM 777 C CA . ARG A 1 100 ? 14.361 4.314 10.342 1.00 93.38 100 ARG A CA 1
ATOM 778 C C . ARG A 1 100 ? 13.283 5.286 10.816 1.00 93.38 100 ARG A C 1
ATOM 780 O O . ARG A 1 100 ? 13.609 6.406 11.193 1.00 93.38 100 ARG A O 1
ATOM 787 N N . GLU A 1 101 ? 12.019 4.871 10.798 1.00 88.19 101 GLU A N 1
ATOM 788 C CA . GLU A 1 101 ? 10.869 5.712 11.150 1.00 88.19 101 GLU A CA 1
ATOM 789 C C . GLU A 1 101 ? 10.749 6.998 10.309 1.00 88.19 101 GLU A C 1
ATOM 791 O O . GLU A 1 101 ? 10.219 8.013 10.761 1.00 88.19 101 GLU A O 1
ATOM 796 N N . GLU A 1 102 ? 11.224 6.961 9.062 1.00 94.25 102 GLU A N 1
ATOM 797 C CA . GLU A 1 102 ? 11.115 8.084 8.118 1.00 94.25 102 GLU A CA 1
ATOM 798 C C . GLU A 1 102 ? 9.690 8.227 7.553 1.00 94.25 102 GLU A C 1
ATOM 800 O O . GLU A 1 102 ? 9.306 9.286 7.043 1.00 94.25 102 GLU A O 1
ATOM 805 N N . ILE A 1 103 ? 8.899 7.154 7.653 1.00 95.75 103 ILE A N 1
ATOM 806 C CA . ILE A 1 103 ? 7.481 7.123 7.301 1.00 95.75 103 ILE A CA 1
ATOM 807 C C . ILE A 1 103 ? 6.659 7.424 8.549 1.00 95.75 103 ILE A C 1
ATOM 809 O O . ILE A 1 103 ? 6.735 6.739 9.564 1.00 95.75 103 ILE A O 1
ATOM 813 N N . GLN A 1 104 ? 5.848 8.467 8.457 1.00 95.25 104 GLN A N 1
ATOM 814 C CA . GLN A 1 104 ? 5.019 8.976 9.538 1.00 95.25 104 GLN A CA 1
ATOM 815 C C . GLN A 1 104 ? 3.546 8.704 9.246 1.00 95.25 104 GLN A C 1
ATOM 817 O O . GLN A 1 104 ? 3.123 8.694 8.089 1.00 95.25 104 GLN A O 1
ATOM 822 N N . LEU A 1 105 ? 2.753 8.536 10.304 1.00 96.75 105 LEU A N 1
ATOM 823 C CA . LEU A 1 105 ? 1.298 8.528 10.207 1.00 96.75 105 LEU A CA 1
ATOM 824 C C . LEU A 1 105 ? 0.754 9.896 10.598 1.00 96.75 105 LEU A C 1
ATOM 826 O O . LEU A 1 105 ? 1.046 10.414 11.674 1.00 96.75 105 LEU A O 1
ATOM 830 N N . HIS A 1 106 ? -0.041 10.471 9.708 1.00 97.19 106 HIS A N 1
ATOM 831 C CA . HIS A 1 106 ? -0.929 11.581 10.011 1.00 97.19 106 HIS A CA 1
ATOM 832 C C . HIS A 1 106 ? -2.339 11.033 10.226 1.00 97.19 106 HIS A C 1
ATOM 834 O O . HIS A 1 106 ? -2.697 10.011 9.650 1.00 97.19 106 HIS A O 1
ATOM 840 N N . PHE A 1 107 ? -3.144 11.721 11.034 1.00 96.56 107 PHE A N 1
ATOM 841 C CA . PHE A 1 107 ? -4.501 11.284 11.355 1.00 96.56 107 PHE A CA 1
ATOM 842 C C . PHE A 1 107 ? -5.513 12.329 10.908 1.00 96.56 107 PHE A C 1
ATOM 844 O O . PHE A 1 107 ? -5.469 13.471 11.371 1.00 96.56 107 PHE A O 1
ATOM 851 N N . GLN A 1 108 ? -6.418 11.943 10.013 1.00 97.25 108 GLN A N 1
ATOM 852 C CA . GLN A 1 108 ? -7.532 12.790 9.602 1.00 97.25 108 GLN A CA 1
ATOM 853 C C . GLN A 1 108 ? -8.774 12.438 10.431 1.00 97.25 108 GLN A C 1
ATOM 855 O O . GLN A 1 108 ? -9.244 11.304 10.348 1.00 97.25 108 GLN A O 1
ATOM 860 N N . PRO A 1 109 ? -9.311 13.359 11.252 1.00 95.31 109 PRO A N 1
ATOM 861 C CA . PRO A 1 109 ? -10.432 13.055 12.132 1.00 95.31 109 PRO A CA 1
ATOM 862 C C . PRO A 1 109 ? -11.724 12.817 11.345 1.00 95.31 109 PRO A C 1
ATOM 864 O O . PRO A 1 109 ? -12.030 13.533 10.391 1.00 95.31 109 PRO A O 1
ATOM 867 N N . LYS A 1 110 ? -12.515 11.850 11.808 1.00 94.75 110 LYS A N 1
ATOM 868 C CA . LYS A 1 110 ? -13.884 11.578 11.364 1.00 94.75 110 LYS A CA 1
ATOM 869 C C . LYS A 1 110 ? -14.849 12.006 12.463 1.00 94.75 110 LYS A C 1
ATOM 871 O O . LYS A 1 110 ? -14.623 11.704 13.637 1.00 94.75 110 LYS A O 1
ATOM 876 N N . ILE A 1 111 ? -15.914 12.706 12.083 1.00 95.00 111 ILE A N 1
ATOM 877 C CA . ILE A 1 111 ? -16.939 13.208 13.003 1.00 95.00 111 ILE A CA 1
ATOM 878 C C . ILE A 1 111 ? -18.309 12.638 12.652 1.00 95.00 111 ILE A C 1
ATOM 880 O O . ILE A 1 111 ? -18.620 12.399 11.484 1.00 95.00 111 ILE A O 1
ATOM 884 N N . VAL A 1 112 ? -19.149 12.450 13.662 1.00 94.31 112 VAL A N 1
ATOM 885 C CA . VAL A 1 112 ? -20.567 12.156 13.465 1.00 94.31 112 VAL A CA 1
ATOM 886 C C . VAL A 1 112 ? -21.274 13.456 13.082 1.00 94.31 112 VAL A C 1
ATOM 888 O O . VAL A 1 112 ? -21.219 14.443 13.809 1.00 94.31 112 VAL A O 1
ATOM 891 N N . VAL A 1 113 ? -21.957 13.474 11.936 1.00 94.44 113 VAL A N 1
ATOM 892 C CA . VAL A 1 113 ? -22.583 14.704 11.408 1.00 94.44 113 VAL A CA 1
ATOM 893 C C . VAL A 1 113 ? -23.695 15.235 12.320 1.00 94.44 113 VAL A C 1
ATOM 895 O O . VAL A 1 113 ? -23.894 16.444 12.395 1.00 94.44 113 VAL A O 1
ATOM 898 N N . SER A 1 114 ? -24.418 14.359 13.023 1.00 96.06 114 SER A N 1
ATOM 899 C CA . SER A 1 114 ? -25.567 14.756 13.846 1.00 96.06 114 SER A CA 1
ATOM 900 C C . SER A 1 114 ? -25.202 15.556 15.097 1.00 96.06 114 SER A C 1
ATOM 902 O O . SER A 1 114 ? -26.005 16.379 15.526 1.00 96.06 114 SER A O 1
ATOM 904 N N . ASP A 1 115 ? -24.033 15.314 15.696 1.00 94.44 115 ASP A N 1
ATOM 905 C CA . ASP A 1 115 ? -23.623 15.930 16.969 1.00 94.44 115 ASP A CA 1
ATOM 906 C C . ASP A 1 115 ? -22.200 16.527 16.951 1.00 94.44 115 ASP A C 1
ATOM 908 O O . ASP A 1 115 ? -21.765 17.122 17.940 1.00 94.44 115 ASP A O 1
ATOM 912 N N . GLY A 1 116 ? -21.482 16.400 15.830 1.00 92.94 116 GLY A N 1
ATOM 913 C CA . GLY A 1 116 ? -20.128 16.915 15.636 1.00 92.94 116 GLY A CA 1
ATOM 914 C C . GLY A 1 116 ? -19.050 16.185 16.439 1.00 92.94 116 GLY A C 1
ATOM 915 O O . GLY A 1 116 ? -17.905 16.639 16.450 1.00 92.94 116 GLY A O 1
ATOM 916 N N . GLN A 1 117 ? -19.381 15.085 17.122 1.00 92.81 117 GLN A N 1
ATOM 917 C CA . GLN A 1 117 ? -18.427 14.382 17.971 1.00 92.81 117 GLN A CA 1
ATOM 918 C C . GLN A 1 117 ? -17.450 13.545 17.134 1.00 92.81 117 GLN A C 1
ATOM 920 O O . GLN A 1 117 ? -17.868 12.897 16.168 1.00 92.81 117 GLN A O 1
ATOM 925 N N . PRO A 1 118 ? -16.151 13.506 17.488 1.00 92.38 118 PRO A N 1
ATOM 926 C CA . PRO A 1 118 ? -15.200 12.602 16.854 1.00 92.38 118 PRO A CA 1
ATOM 927 C C . PRO A 1 118 ? -15.620 11.140 17.042 1.00 92.38 118 PRO A C 1
ATOM 929 O O . PRO A 1 118 ? -15.915 10.711 18.156 1.00 92.38 118 PRO A O 1
ATOM 932 N N . CYS A 1 119 ? -15.610 10.363 15.963 1.00 91.44 119 CYS A N 1
ATOM 933 C CA . CYS A 1 119 ? -15.890 8.923 15.988 1.00 91.44 119 CYS A CA 1
ATOM 934 C C . CYS A 1 119 ? -14.686 8.061 15.595 1.00 91.44 119 CYS A C 1
ATOM 936 O O . CYS A 1 119 ? -14.681 6.850 15.826 1.00 91.44 119 CYS A O 1
ATOM 938 N N . GLY A 1 120 ? -13.644 8.672 15.036 1.00 94.94 120 GLY A N 1
ATOM 939 C CA . GLY A 1 120 ? -12.416 7.984 14.677 1.00 94.94 120 GLY A CA 1
ATOM 940 C C . GLY A 1 120 ? -11.464 8.876 13.904 1.00 94.94 120 GLY A C 1
ATOM 941 O O . GLY A 1 120 ? -11.671 10.087 13.809 1.00 94.94 120 GLY A O 1
ATOM 942 N N . ALA A 1 121 ? -10.436 8.272 13.326 1.00 97.25 121 ALA A N 1
ATOM 943 C CA . ALA A 1 121 ? -9.568 8.940 12.370 1.00 97.25 121 ALA A CA 1
ATOM 944 C C . ALA A 1 121 ? -9.071 7.972 11.298 1.00 97.25 121 ALA A C 1
ATOM 946 O O . ALA A 1 121 ? -8.967 6.773 11.535 1.00 97.25 121 ALA A O 1
ATOM 947 N N . GLU A 1 122 ? -8.738 8.498 10.130 1.00 97.81 122 GLU A N 1
ATOM 948 C CA . GLU A 1 122 ? -8.030 7.768 9.082 1.00 97.81 122 GLU A CA 1
ATOM 949 C C . GLU A 1 122 ? -6.520 7.953 9.236 1.00 97.81 122 GLU A C 1
ATOM 951 O O . GLU A 1 122 ? -6.046 9.076 9.435 1.00 97.81 122 GLU A O 1
ATOM 956 N N . ALA A 1 123 ? -5.772 6.851 9.176 1.00 97.81 123 ALA A N 1
ATOM 957 C CA . ALA A 1 123 ? -4.320 6.839 9.235 1.00 97.81 123 ALA A CA 1
ATOM 958 C C . ALA A 1 123 ? -3.731 7.009 7.831 1.00 97.81 123 ALA A C 1
ATOM 960 O O . ALA A 1 123 ? -3.793 6.116 6.991 1.00 97.81 123 ALA A O 1
ATOM 961 N N . LEU A 1 124 ? -3.097 8.155 7.605 1.00 97.31 124 LEU A N 1
ATOM 962 C CA . LEU A 1 124 ? -2.553 8.557 6.318 1.00 97.31 124 LEU A CA 1
ATOM 963 C C . LEU A 1 124 ? -1.028 8.585 6.365 1.00 97.31 124 LEU A C 1
ATOM 965 O O . LEU A 1 124 ? -0.423 9.354 7.118 1.00 97.31 124 LEU A O 1
ATOM 969 N N . VAL A 1 125 ? -0.394 7.784 5.514 1.00 97.00 125 VAL A N 1
ATOM 970 C CA . VAL A 1 125 ? 1.068 7.727 5.406 1.00 97.00 125 VAL A CA 1
ATOM 971 C C . VAL A 1 125 ? 1.655 9.025 4.852 1.00 97.00 125 VAL A C 1
ATOM 973 O O . VAL A 1 125 ? 1.113 9.648 3.937 1.00 97.00 125 VAL A O 1
ATOM 976 N N . ARG A 1 126 ? 2.792 9.447 5.399 1.00 97.44 126 ARG A N 1
ATOM 977 C CA . ARG A 1 126 ? 3.599 10.573 4.920 1.00 97.44 126 ARG A CA 1
ATOM 978 C C . ARG A 1 126 ? 5.057 10.160 4.922 1.00 97.44 126 ARG A C 1
ATOM 980 O O . ARG A 1 126 ? 5.532 9.622 5.916 1.00 97.44 126 ARG A O 1
ATOM 987 N N . TRP A 1 127 ? 5.777 10.458 3.847 1.00 97.12 127 TRP A N 1
ATOM 988 C CA . TRP A 1 127 ? 7.194 10.128 3.764 1.00 97.12 127 TRP A CA 1
ATOM 989 C C . TRP A 1 127 ? 8.020 11.364 3.424 1.00 97.12 127 TRP A C 1
ATOM 991 O O . TRP A 1 127 ? 7.861 11.988 2.373 1.00 97.12 127 TRP A O 1
ATOM 1001 N N . ARG A 1 128 ? 8.909 11.732 4.350 1.00 94.25 128 ARG A N 1
ATOM 1002 C CA . ARG A 1 128 ? 9.952 12.736 4.127 1.00 94.25 128 ARG A CA 1
ATOM 1003 C C . ARG A 1 128 ? 11.266 12.017 3.872 1.00 94.25 128 ARG A C 1
ATOM 1005 O O . ARG A 1 128 ? 12.001 11.709 4.802 1.00 94.25 128 ARG A O 1
ATOM 1012 N N . HIS A 1 129 ? 11.532 11.740 2.607 1.00 94.94 129 HIS A N 1
ATOM 1013 C CA . HIS A 1 129 ? 12.749 11.072 2.189 1.00 94.94 129 HIS A CA 1
ATOM 1014 C C . HIS A 1 129 ? 13.961 12.004 2.377 1.00 94.94 129 HIS A C 1
ATOM 1016 O O . HIS A 1 129 ? 13.888 13.172 1.979 1.00 94.94 129 HIS A O 1
ATOM 1022 N N . PRO A 1 130 ? 15.100 11.515 2.907 1.00 91.00 130 PRO A N 1
ATOM 1023 C CA . PRO A 1 130 ? 16.276 12.345 3.184 1.00 91.00 130 PRO A CA 1
ATOM 1024 C C . PRO A 1 130 ? 16.828 13.050 1.937 1.00 91.00 130 PRO A C 1
ATOM 1026 O O . PRO A 1 130 ? 17.168 14.227 1.993 1.00 91.00 130 PRO A O 1
ATOM 1029 N N . GLU A 1 131 ? 16.885 12.346 0.803 1.00 91.00 131 GLU A N 1
ATOM 1030 C CA . GLU A 1 131 ? 17.388 12.904 -0.462 1.00 91.00 131 GLU A CA 1
ATOM 1031 C C . GLU A 1 131 ? 16.303 13.393 -1.438 1.00 91.00 131 GLU A C 1
ATOM 1033 O O . GLU A 1 131 ? 16.481 14.422 -2.084 1.00 91.00 131 GLU A O 1
ATOM 1038 N N . LEU A 1 132 ? 15.180 12.675 -1.571 1.00 89.69 132 LEU A N 1
ATOM 1039 C CA . LEU A 1 132 ? 14.118 13.004 -2.533 1.00 89.69 132 LEU A CA 1
ATOM 1040 C C . LEU A 1 132 ? 13.113 14.045 -2.013 1.00 89.69 132 LEU A C 1
ATOM 1042 O O . LEU A 1 132 ? 12.240 14.468 -2.773 1.00 89.69 132 LEU A O 1
ATOM 1046 N N . GLY A 1 133 ? 13.235 14.459 -0.748 1.00 92.88 133 GLY A N 1
ATOM 1047 C CA . GLY A 1 133 ? 12.324 15.393 -0.098 1.00 92.88 133 GLY A CA 1
ATOM 1048 C C . GLY A 1 133 ? 10.981 14.756 0.257 1.00 92.88 133 GLY A C 1
ATOM 1049 O O . GLY A 1 133 ? 10.889 13.570 0.567 1.00 92.88 133 GLY A O 1
ATOM 1050 N N . TYR A 1 134 ? 9.917 15.558 0.252 1.00 93.12 134 TYR A N 1
ATOM 1051 C CA . TYR A 1 134 ? 8.568 15.045 0.486 1.00 93.12 134 TYR A CA 1
ATOM 1052 C C . TYR A 1 134 ? 8.107 14.182 -0.695 1.00 93.12 134 TYR A C 1
ATOM 1054 O O . TYR A 1 134 ? 8.084 14.656 -1.831 1.00 93.12 134 TYR A O 1
ATOM 1062 N N . LEU A 1 135 ? 7.714 12.941 -0.409 1.00 93.81 135 LEU A N 1
ATOM 1063 C CA . LEU A 1 135 ? 7.111 12.025 -1.373 1.00 93.81 135 LEU A CA 1
ATOM 1064 C C . LEU A 1 135 ? 5.599 11.974 -1.147 1.00 93.81 135 LEU A C 1
ATOM 1066 O O . LEU A 1 135 ? 5.132 11.747 -0.026 1.00 93.81 135 LEU A O 1
ATOM 1070 N N . ALA A 1 136 ? 4.831 12.194 -2.215 1.00 93.12 136 ALA A N 1
ATOM 1071 C CA . ALA A 1 136 ? 3.378 12.089 -2.158 1.00 93.12 136 ALA A CA 1
ATOM 1072 C C . ALA A 1 136 ? 2.952 10.621 -1.945 1.00 93.12 136 ALA A C 1
ATOM 1074 O O . ALA A 1 136 ? 3.589 9.744 -2.531 1.00 93.12 136 ALA A O 1
ATOM 1075 N N . PRO A 1 137 ? 1.882 10.344 -1.167 1.00 93.44 137 PRO A N 1
ATOM 1076 C CA . PRO A 1 137 ? 1.364 8.988 -0.955 1.00 93.44 137 PRO A CA 1
ATOM 1077 C C . PRO A 1 137 ? 1.227 8.181 -2.246 1.00 93.44 137 PRO A C 1
ATOM 1079 O O . PRO A 1 137 ? 1.847 7.129 -2.366 1.00 93.44 137 PRO A O 1
ATOM 1082 N N . ASP A 1 138 ? 0.533 8.728 -3.243 1.00 91.25 138 ASP A N 1
ATOM 1083 C CA . ASP A 1 138 ? 0.297 8.060 -4.527 1.00 91.25 138 ASP A CA 1
ATOM 1084 C C . ASP A 1 138 ? 1.596 7.642 -5.232 1.00 91.25 138 ASP A C 1
ATOM 1086 O O . ASP A 1 138 ? 1.657 6.588 -5.864 1.00 91.25 138 ASP A O 1
ATOM 1090 N N . GL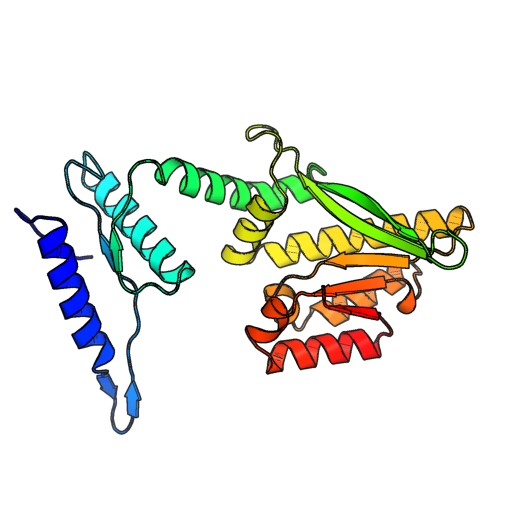U A 1 139 ? 2.661 8.442 -5.098 1.00 89.81 139 GLU A N 1
ATOM 1091 C CA . GLU A 1 139 ? 3.939 8.188 -5.761 1.00 89.81 139 GLU A CA 1
ATOM 1092 C C . GLU A 1 139 ? 4.621 6.935 -5.205 1.00 89.81 139 GLU A C 1
ATOM 1094 O O . GLU A 1 139 ? 5.029 6.063 -5.975 1.00 89.81 139 GLU A O 1
ATOM 1099 N N . PHE A 1 140 ? 4.758 6.833 -3.879 1.00 94.31 140 PHE A N 1
ATOM 1100 C CA . PHE A 1 140 ? 5.463 5.704 -3.274 1.00 94.31 140 PHE A CA 1
ATOM 1101 C C . PHE A 1 140 ? 4.574 4.485 -3.040 1.00 94.31 140 PHE A C 1
ATOM 1103 O O . PHE A 1 140 ? 5.092 3.369 -3.045 1.00 94.31 140 PHE A O 1
ATOM 1110 N N . ILE A 1 141 ? 3.259 4.665 -2.885 1.00 93.19 141 ILE A N 1
ATOM 1111 C CA . ILE A 1 141 ? 2.305 3.550 -2.833 1.00 93.19 141 ILE A CA 1
ATOM 1112 C C . ILE A 1 141 ? 2.300 2.833 -4.184 1.00 93.19 141 ILE A C 1
ATOM 1114 O O . ILE A 1 141 ? 2.522 1.624 -4.219 1.00 93.19 141 ILE A O 1
ATOM 1118 N N . SER A 1 142 ? 2.185 3.567 -5.299 1.00 88.88 142 SER A N 1
ATOM 1119 C CA . SER A 1 142 ? 2.255 2.958 -6.634 1.00 88.88 142 SER A CA 1
ATOM 1120 C C . SER A 1 142 ? 3.589 2.240 -6.870 1.00 88.88 142 SER A C 1
ATOM 1122 O O . SER A 1 142 ? 3.603 1.171 -7.484 1.00 88.88 142 SER A O 1
ATOM 1124 N N . ALA A 1 143 ? 4.705 2.804 -6.394 1.00 87.12 143 ALA A N 1
ATOM 1125 C CA . ALA A 1 143 ? 6.019 2.167 -6.484 1.00 87.12 143 ALA A CA 1
ATOM 1126 C C . ALA A 1 143 ? 6.046 0.833 -5.716 1.00 87.12 143 ALA A C 1
ATOM 1128 O O . ALA A 1 143 ? 6.499 -0.195 -6.227 1.00 87.12 143 ALA A O 1
ATOM 1129 N N . ALA A 1 144 ? 5.524 0.846 -4.488 1.00 90.88 144 ALA A N 1
ATOM 1130 C CA . ALA A 1 144 ? 5.495 -0.307 -3.601 1.00 90.88 144 ALA A CA 1
ATOM 1131 C C . ALA A 1 144 ? 4.570 -1.423 -4.110 1.00 90.88 144 ALA A C 1
ATOM 1133 O O . ALA A 1 144 ? 4.901 -2.604 -3.990 1.00 90.88 144 ALA A O 1
ATOM 1134 N N . GLU A 1 145 ? 3.429 -1.078 -4.709 1.00 87.25 145 GLU A N 1
ATOM 1135 C CA . GLU A 1 145 ? 2.496 -2.042 -5.305 1.00 87.25 145 GLU A CA 1
ATOM 1136 C C . GLU A 1 145 ? 3.109 -2.781 -6.498 1.00 87.25 145 GLU A C 1
ATOM 1138 O O . GLU A 1 145 ? 2.968 -4.005 -6.625 1.00 87.25 145 GLU A O 1
ATOM 1143 N N . GLN A 1 146 ? 3.817 -2.048 -7.364 1.00 81.56 146 GLN A N 1
ATOM 1144 C CA . GLN A 1 146 ? 4.505 -2.616 -8.525 1.00 81.56 146 GLN A CA 1
ATOM 1145 C C . GLN A 1 146 ? 5.650 -3.537 -8.099 1.00 81.56 146 GLN A C 1
ATOM 1147 O O . GLN A 1 146 ? 5.824 -4.609 -8.679 1.00 81.56 146 GLN A O 1
ATOM 1152 N N . ALA A 1 147 ? 6.389 -3.153 -7.056 1.00 81.62 147 ALA A N 1
ATOM 1153 C CA . ALA A 1 147 ? 7.494 -3.936 -6.513 1.00 81.62 147 ALA A CA 1
ATOM 1154 C C . ALA A 1 147 ? 7.064 -5.069 -5.562 1.00 81.62 147 ALA A C 1
ATOM 1156 O O . ALA A 1 147 ? 7.903 -5.869 -5.150 1.00 81.62 147 ALA A O 1
ATOM 1157 N N . GLY A 1 148 ? 5.785 -5.136 -5.176 1.00 84.94 148 GLY A N 1
ATOM 1158 C CA . GLY A 1 148 ? 5.281 -6.090 -4.181 1.00 84.94 148 GLY A CA 1
ATOM 1159 C C . GLY A 1 148 ? 5.715 -5.789 -2.739 1.00 84.94 148 GLY A C 1
ATOM 1160 O O . GLY A 1 148 ? 5.480 -6.595 -1.841 1.00 84.94 148 GLY A O 1
ATOM 1161 N N . THR A 1 149 ? 6.331 -4.634 -2.482 1.00 89.50 149 THR A N 1
ATOM 1162 C CA . THR A 1 149 ? 6.740 -4.203 -1.137 1.00 89.50 149 THR A CA 1
ATOM 1163 C C . THR A 1 149 ? 5.606 -3.540 -0.354 1.00 89.50 149 THR A C 1
ATOM 1165 O O . THR A 1 149 ? 5.755 -3.330 0.848 1.00 89.50 149 THR A O 1
ATOM 1168 N N . ILE A 1 150 ? 4.454 -3.285 -0.988 1.00 94.06 150 ILE A N 1
ATOM 1169 C CA . ILE A 1 150 ? 3.273 -2.679 -0.353 1.00 94.06 150 ILE A CA 1
ATOM 1170 C C . ILE A 1 150 ? 2.807 -3.432 0.900 1.00 94.06 150 ILE A C 1
ATOM 1172 O O . ILE A 1 150 ? 2.512 -2.795 1.902 1.00 94.06 150 ILE A O 1
ATOM 1176 N N . LEU A 1 151 ? 2.891 -4.767 0.915 1.00 95.00 151 LEU A N 1
ATOM 1177 C CA . LEU A 1 151 ? 2.517 -5.582 2.080 1.00 95.00 151 LEU A CA 1
ATOM 1178 C C . LEU A 1 151 ? 3.331 -5.217 3.337 1.00 95.00 151 LEU A C 1
ATOM 1180 O O . LEU A 1 151 ? 2.823 -5.260 4.456 1.00 95.00 151 LEU A O 1
ATOM 1184 N N . HIS A 1 152 ? 4.603 -4.835 3.169 1.00 95.44 152 HIS A N 1
ATOM 1185 C CA . HIS A 1 152 ? 5.455 -4.410 4.284 1.00 95.44 152 HIS A CA 1
ATOM 1186 C C . HIS A 1 152 ? 5.026 -3.042 4.816 1.00 95.44 152 HIS A C 1
ATOM 1188 O O . HIS A 1 152 ? 5.007 -2.834 6.029 1.00 95.44 152 HIS A O 1
ATOM 1194 N N . LEU A 1 153 ? 4.655 -2.127 3.915 1.00 96.75 153 LEU A N 1
ATOM 1195 C CA . LEU A 1 153 ? 4.114 -0.826 4.291 1.00 96.75 153 LEU A CA 1
ATOM 1196 C C . LEU A 1 153 ? 2.786 -1.000 5.037 1.00 96.75 153 LEU A C 1
ATOM 1198 O O . LEU A 1 153 ? 2.639 -0.449 6.122 1.00 96.75 153 LEU A O 1
ATOM 1202 N N . THR A 1 154 ? 1.861 -1.809 4.522 1.00 97.00 154 THR A N 1
ATOM 1203 C CA . THR A 1 154 ? 0.562 -2.063 5.158 1.00 97.00 154 THR A CA 1
ATOM 1204 C C . THR A 1 154 ? 0.721 -2.621 6.570 1.00 97.00 154 THR A C 1
ATOM 1206 O O . THR A 1 154 ? 0.112 -2.107 7.509 1.00 97.00 154 THR A O 1
ATOM 1209 N N . ARG A 1 155 ? 1.595 -3.619 6.763 1.00 97.00 155 ARG A N 1
ATOM 1210 C CA . ARG A 1 155 ? 1.878 -4.189 8.093 1.00 97.00 155 ARG A CA 1
ATOM 1211 C C . ARG A 1 155 ? 2.421 -3.139 9.062 1.00 97.00 155 ARG A C 1
ATOM 1213 O O . ARG A 1 155 ? 1.909 -3.009 10.171 1.00 97.00 155 ARG A O 1
ATOM 1220 N N . TYR A 1 156 ? 3.377 -2.329 8.611 1.00 97.06 156 TYR A N 1
ATOM 1221 C CA . TYR A 1 156 ? 3.918 -1.219 9.397 1.00 97.06 156 TYR A CA 1
ATOM 1222 C C . TYR A 1 156 ? 2.849 -0.183 9.782 1.00 97.06 156 TYR A C 1
ATOM 1224 O O . TYR A 1 156 ? 2.809 0.292 10.920 1.00 97.06 156 TYR A O 1
ATOM 1232 N N . VAL A 1 157 ? 1.969 0.175 8.841 1.00 97.75 157 VAL A N 1
ATOM 1233 C CA . VAL A 1 157 ? 0.882 1.133 9.077 1.00 97.75 157 VAL A CA 1
ATOM 1234 C C . VAL A 1 157 ? -0.105 0.576 10.095 1.00 97.75 157 VAL A C 1
ATOM 1236 O O . VAL A 1 157 ? -0.424 1.283 11.047 1.00 97.75 157 VAL A O 1
ATOM 1239 N N . LEU A 1 158 ? -0.541 -0.679 9.947 1.00 98.25 158 LEU A N 1
ATOM 1240 C CA . LEU A 1 158 ? -1.436 -1.348 10.896 1.00 98.25 158 LEU A CA 1
ATOM 1241 C C . LEU A 1 158 ? -0.840 -1.383 12.307 1.00 98.25 158 LEU A C 1
ATOM 1243 O O . LEU A 1 158 ? -1.529 -1.050 13.272 1.00 98.25 158 LEU A O 1
ATOM 1247 N N . GLU A 1 159 ? 0.450 -1.707 12.425 1.00 97.00 159 GLU A N 1
ATOM 1248 C CA . GLU A 1 159 ? 1.169 -1.705 13.700 1.00 97.00 159 GLU A CA 1
ATOM 1249 C C . GLU A 1 159 ? 1.133 -0.363 14.405 1.00 97.00 159 GLU A C 1
ATOM 1251 O O . GLU A 1 159 ? 0.726 -0.264 15.570 1.00 97.00 159 GLU A O 1
ATOM 1256 N N . ARG A 1 160 ? 1.515 0.698 13.697 1.00 96.62 160 ARG A N 1
ATOM 1257 C CA . ARG A 1 160 ? 1.526 2.031 14.293 1.00 96.62 160 ARG A CA 1
ATOM 1258 C C . ARG A 1 160 ? 0.119 2.556 14.534 1.00 96.62 160 ARG A C 1
ATOM 1260 O O . ARG A 1 160 ? -0.118 3.131 15.594 1.00 96.62 160 ARG A O 1
ATOM 1267 N N . ALA A 1 161 ? -0.812 2.335 13.611 1.00 97.62 161 ALA A N 1
ATOM 1268 C CA . ALA A 1 161 ? -2.202 2.753 13.742 1.00 97.62 161 ALA A CA 1
ATOM 1269 C C . ALA A 1 161 ? -2.842 2.155 15.001 1.00 97.62 161 ALA A C 1
ATOM 1271 O O . ALA A 1 161 ? -3.359 2.890 15.841 1.00 97.62 161 ALA A O 1
ATOM 1272 N N . LEU A 1 162 ? -2.743 0.839 15.201 1.00 97.38 162 LEU A N 1
ATOM 1273 C CA . LEU A 1 162 ? -3.337 0.186 16.369 1.00 97.38 162 LEU A CA 1
ATOM 1274 C C . LEU A 1 162 ? -2.645 0.577 17.678 1.00 97.38 162 LEU A C 1
ATOM 1276 O O . LEU A 1 162 ? -3.324 0.778 18.686 1.00 97.38 162 LEU A O 1
ATOM 1280 N N . LYS A 1 163 ? -1.324 0.789 17.660 1.00 95.94 163 LYS A N 1
ATOM 1281 C CA . LYS A 1 163 ? -0.599 1.342 18.813 1.00 95.94 163 LYS A CA 1
ATOM 1282 C C . LYS A 1 163 ? -1.089 2.752 19.175 1.00 95.94 163 LYS A C 1
ATOM 1284 O O . LYS A 1 163 ? -1.280 3.053 20.353 1.00 95.94 163 LYS A O 1
ATOM 1289 N N . PHE A 1 164 ? -1.345 3.608 18.184 1.00 94.62 164 PHE A N 1
ATOM 1290 C CA . PHE A 1 164 ? -1.956 4.922 18.413 1.00 94.62 164 PHE A CA 1
ATOM 1291 C C . PHE A 1 164 ? -3.397 4.802 18.926 1.00 94.62 164 PHE A C 1
ATOM 1293 O O . PHE A 1 164 ? -3.752 5.467 19.899 1.00 94.62 164 PHE A O 1
ATOM 1300 N N . CYS A 1 165 ? -4.202 3.906 18.354 1.00 95.25 165 CYS A N 1
ATOM 1301 C CA . CYS A 1 165 ? -5.565 3.639 18.814 1.00 95.25 165 CYS A CA 1
ATOM 1302 C C . CYS A 1 165 ? -5.601 3.198 20.289 1.00 95.25 165 CYS A C 1
ATOM 1304 O O . CYS A 1 165 ? -6.467 3.637 21.048 1.00 95.25 165 CYS A O 1
ATOM 1306 N N . ARG A 1 166 ? -4.633 2.384 20.731 1.00 95.62 166 ARG A N 1
ATOM 1307 C CA . ARG A 1 166 ? -4.472 1.999 22.142 1.00 95.62 166 ARG A CA 1
ATOM 1308 C C . ARG A 1 166 ? -4.187 3.207 23.024 1.00 95.62 166 ARG A C 1
ATOM 1310 O O . ARG A 1 166 ? -4.844 3.376 24.049 1.00 95.62 166 ARG A O 1
ATOM 1317 N N . SER A 1 167 ? -3.281 4.083 22.593 1.00 94.88 167 SER A N 1
ATOM 1318 C CA . SER A 1 167 ? -2.960 5.304 23.340 1.00 94.88 167 SER A CA 1
ATOM 1319 C C . SER A 1 167 ? -4.184 6.210 23.540 1.00 94.88 167 SER A C 1
ATOM 1321 O O . SER A 1 167 ? -4.323 6.830 24.591 1.00 94.88 167 SER A O 1
ATOM 1323 N N . TRP A 1 168 ? -5.126 6.249 22.588 1.00 92.94 168 TRP A N 1
ATOM 1324 C CA . TRP A 1 168 ? -6.390 6.971 22.764 1.00 92.94 168 TRP A CA 1
ATOM 1325 C C . TRP A 1 168 ? -7.249 6.365 23.877 1.00 92.94 168 TRP A C 1
ATOM 1327 O O . TRP A 1 168 ? -7.761 7.117 24.709 1.00 92.94 168 TRP A O 1
ATOM 1337 N N . ARG A 1 169 ? -7.339 5.030 23.968 1.00 90.81 169 ARG A N 1
ATOM 1338 C CA . ARG A 1 169 ? -8.074 4.352 25.055 1.00 90.81 169 ARG A CA 1
ATOM 1339 C C . ARG A 1 169 ? -7.472 4.657 26.424 1.00 90.81 169 ARG A C 1
ATOM 1341 O O . ARG A 1 169 ? -8.220 4.903 27.363 1.00 90.81 169 ARG A O 1
ATOM 1348 N N . GLU A 1 170 ? -6.144 4.708 26.527 1.00 91.88 170 GLU A N 1
ATOM 1349 C CA . GLU A 1 170 ? -5.435 5.071 27.767 1.00 91.88 170 GLU A CA 1
ATOM 1350 C C . GLU A 1 170 ? -5.771 6.498 28.241 1.00 91.88 170 GLU A C 1
ATOM 1352 O O . GLU A 1 170 ? -5.749 6.782 29.436 1.00 91.88 170 GLU A O 1
ATOM 1357 N N . HIS A 1 171 ? -6.168 7.378 27.316 1.00 92.31 171 HIS A N 1
ATOM 1358 C CA . HIS A 1 171 ? -6.654 8.731 27.598 1.00 92.31 171 HIS A CA 1
ATOM 1359 C C . HIS A 1 171 ? -8.192 8.826 27.676 1.00 92.31 171 HIS A C 1
ATOM 1361 O O . HIS A 1 171 ? -8.740 9.926 27.653 1.00 92.31 171 HIS A O 1
ATOM 1367 N N . ASN A 1 172 ? -8.895 7.693 27.795 1.00 91.44 172 ASN A N 1
ATOM 1368 C CA . ASN A 1 172 ? -10.360 7.571 27.830 1.00 91.44 172 ASN A CA 1
ATOM 1369 C C . ASN A 1 172 ? -11.091 7.995 26.540 1.00 91.44 172 ASN A C 1
ATOM 1371 O O . ASN A 1 172 ? -12.297 8.243 26.564 1.00 91.44 172 ASN A O 1
ATOM 1375 N N . TYR A 1 173 ? -10.398 8.027 25.401 1.00 90.75 173 TYR A N 1
ATOM 1376 C CA . TYR A 1 173 ? -11.018 8.206 24.090 1.00 90.75 173 TYR A CA 1
ATOM 1377 C C . TYR A 1 173 ? -11.284 6.846 23.441 1.00 90.75 173 TYR A C 1
ATOM 1379 O O . TYR A 1 173 ? -10.364 6.117 23.072 1.00 90.75 173 TYR A O 1
ATOM 1387 N N . ASN A 1 174 ? -12.561 6.506 23.266 1.00 90.62 174 ASN A N 1
ATOM 1388 C CA . ASN A 1 174 ? -12.971 5.272 22.598 1.00 90.62 174 ASN A CA 1
ATOM 1389 C C . ASN A 1 174 ? -13.229 5.511 21.103 1.00 90.62 174 ASN A C 1
ATOM 1391 O O . ASN A 1 174 ? -14.369 5.471 20.642 1.00 90.62 174 ASN A O 1
ATOM 1395 N N . LEU A 1 175 ? -12.162 5.821 20.368 1.00 94.12 175 LEU A N 1
ATOM 1396 C CA . LEU A 1 175 ? -12.206 6.146 18.941 1.00 94.12 175 LEU A CA 1
ATOM 1397 C C . LEU A 1 175 ? -11.788 4.946 18.087 1.00 94.12 175 LEU A C 1
ATOM 1399 O O . LEU A 1 175 ? -11.009 4.098 18.529 1.00 94.12 175 LEU A O 1
ATOM 1403 N N . GLY A 1 176 ? -12.331 4.866 16.871 1.00 95.31 176 GLY A N 1
ATOM 1404 C CA . GLY A 1 176 ? -11.867 3.924 15.853 1.00 95.31 176 GLY A CA 1
ATOM 1405 C C . GLY A 1 176 ? -10.727 4.493 15.008 1.00 95.31 176 GLY A C 1
ATOM 1406 O O . GLY A 1 176 ? -10.496 5.704 14.982 1.00 95.31 176 GLY A O 1
ATOM 1407 N N . ILE A 1 177 ? -10.046 3.621 14.275 1.00 97.81 177 ILE A N 1
ATOM 1408 C CA . ILE A 1 177 ? -9.021 3.985 13.303 1.00 97.81 177 ILE A CA 1
ATOM 1409 C C . ILE A 1 177 ? -9.284 3.301 11.964 1.00 97.81 177 ILE A C 1
ATOM 1411 O O . ILE A 1 177 ? -9.656 2.128 11.928 1.00 97.81 177 ILE A O 1
ATOM 1415 N N . ALA A 1 178 ? -9.109 4.041 10.874 1.00 98.25 178 ALA A N 1
ATOM 1416 C CA . ALA A 1 178 ? -9.202 3.522 9.520 1.00 98.25 178 ALA A CA 1
ATOM 1417 C C . ALA A 1 178 ? -7.819 3.420 8.867 1.00 98.25 178 ALA A C 1
ATOM 1419 O O . ALA A 1 178 ? -6.972 4.288 9.086 1.00 98.25 178 ALA A O 1
ATOM 1420 N N . VAL A 1 179 ? -7.586 2.346 8.113 1.00 98.12 179 VAL A N 1
ATOM 1421 C CA . VAL A 1 179 ? -6.342 2.082 7.380 1.00 98.12 179 VAL A CA 1
ATOM 1422 C C . VAL A 1 179 ? -6.692 1.618 5.971 1.00 98.12 179 VAL A C 1
ATOM 1424 O O . VAL A 1 179 ? -7.454 0.668 5.802 1.00 98.12 179 VAL A O 1
ATOM 1427 N N . ASN A 1 180 ? -6.101 2.268 4.975 1.00 97.00 180 ASN A N 1
ATOM 1428 C CA . ASN A 1 180 ? -6.246 1.916 3.570 1.00 97.00 180 ASN A CA 1
ATOM 1429 C C . ASN A 1 180 ? -5.483 0.629 3.215 1.00 97.00 180 ASN A C 1
ATOM 1431 O O . ASN A 1 180 ? -4.352 0.420 3.660 1.00 97.00 180 ASN A O 1
ATOM 1435 N N . LEU A 1 181 ? -6.095 -0.208 2.379 1.00 95.94 181 LEU A N 1
ATOM 1436 C CA . LEU A 1 181 ? -5.525 -1.430 1.820 1.00 95.94 181 LEU A CA 1
ATOM 1437 C C . LEU A 1 181 ? -5.423 -1.346 0.295 1.00 95.94 181 LEU A C 1
ATOM 1439 O O . LEU A 1 181 ? -6.337 -0.892 -0.397 1.00 95.94 181 LEU A O 1
ATOM 1443 N N . SER A 1 182 ? -4.320 -1.866 -0.236 1.00 93.62 182 SER A N 1
ATOM 1444 C CA . SER A 1 182 ? -4.108 -2.022 -1.673 1.00 93.62 182 SER A CA 1
ATOM 1445 C C . SER A 1 182 ? -4.802 -3.263 -2.237 1.00 93.62 182 SER A C 1
ATOM 1447 O O . SER A 1 182 ? -5.199 -4.181 -1.518 1.00 93.62 182 SER A O 1
ATOM 1449 N N . ALA A 1 183 ? -4.865 -3.354 -3.567 1.00 91.50 183 ALA A N 1
ATOM 1450 C CA . ALA A 1 183 ? -5.314 -4.572 -4.247 1.00 91.50 183 ALA A CA 1
ATOM 1451 C C . ALA A 1 183 ? -4.412 -5.783 -3.951 1.00 91.50 183 ALA A C 1
ATOM 1453 O O . ALA A 1 183 ? -4.884 -6.914 -3.882 1.00 91.50 183 ALA A O 1
ATOM 1454 N N . ARG A 1 184 ? -3.110 -5.544 -3.744 1.00 92.06 184 ARG A N 1
ATOM 1455 C CA . ARG A 1 184 ? -2.139 -6.584 -3.378 1.00 92.06 184 ARG A CA 1
ATOM 1456 C C . ARG A 1 184 ? -2.392 -7.124 -1.973 1.00 92.06 184 ARG A C 1
ATOM 1458 O O . ARG A 1 184 ? -2.218 -8.317 -1.764 1.00 92.06 184 ARG A O 1
ATOM 1465 N N . ASP A 1 185 ? -2.819 -6.277 -1.036 1.00 94.94 185 ASP A N 1
ATOM 1466 C CA . ASP A 1 185 ? -3.167 -6.707 0.326 1.00 94.94 185 ASP A CA 1
ATOM 1467 C C . ASP A 1 185 ? -4.354 -7.680 0.314 1.00 94.94 185 ASP A C 1
ATOM 1469 O O . ASP A 1 185 ? -4.348 -8.676 1.030 1.00 94.94 185 ASP A O 1
ATOM 1473 N N . LEU A 1 186 ? -5.334 -7.454 -0.567 1.00 94.50 186 LEU A N 1
ATOM 1474 C CA . LEU A 1 186 ? -6.487 -8.346 -0.748 1.00 94.50 186 LEU A CA 1
ATOM 1475 C C . LEU A 1 186 ? -6.141 -9.690 -1.412 1.00 94.50 186 LEU A C 1
ATOM 1477 O O . LEU A 1 186 ? -6.987 -10.580 -1.466 1.00 94.50 186 LEU A O 1
ATOM 1481 N N . GLN A 1 187 ? -4.910 -9.848 -1.899 1.00 91.62 187 GLN A N 1
ATOM 1482 C CA . GLN A 1 187 ? -4.375 -11.112 -2.410 1.00 91.62 187 GLN A CA 1
ATOM 1483 C C . GLN A 1 187 ? -3.517 -11.850 -1.364 1.00 91.62 187 GLN A C 1
ATOM 1485 O O . GLN A 1 187 ? -3.149 -13.000 -1.595 1.00 91.62 187 GLN A O 1
ATOM 1490 N N . ASP A 1 188 ? -3.185 -11.222 -0.227 1.00 93.31 188 ASP A N 1
ATOM 1491 C CA . ASP A 1 188 ? -2.395 -11.846 0.841 1.00 93.31 188 ASP A CA 1
ATOM 1492 C C . ASP A 1 188 ? -3.298 -12.656 1.785 1.00 93.31 188 ASP A C 1
ATOM 1494 O O . ASP A 1 188 ? -3.933 -12.120 2.694 1.00 93.31 188 ASP A O 1
ATOM 1498 N N . GLU A 1 189 ? -3.311 -13.980 1.614 1.00 93.88 189 GLU A N 1
ATOM 1499 C CA . GLU A 1 189 ? -4.059 -14.904 2.481 1.00 93.88 189 GLU A CA 1
ATOM 1500 C C . GLU A 1 189 ? -3.606 -14.860 3.954 1.00 93.88 189 GLU A C 1
ATOM 1502 O O . GLU A 1 189 ? -4.353 -15.272 4.844 1.00 93.88 189 GLU A O 1
ATOM 1507 N N . TYR A 1 190 ? -2.411 -14.330 4.246 1.00 95.88 190 TYR A N 1
ATOM 1508 C CA . TYR A 1 190 ? -1.916 -14.171 5.615 1.00 95.88 190 TYR A CA 1
ATOM 1509 C C . TYR A 1 190 ? -2.370 -12.870 6.286 1.00 95.88 190 TYR A C 1
ATOM 1511 O O . TYR A 1 190 ? -2.237 -12.748 7.509 1.00 95.88 190 TYR A O 1
ATOM 1519 N N . LEU A 1 191 ? -2.924 -11.909 5.538 1.00 97.06 191 LEU A N 1
ATOM 1520 C CA . LEU A 1 191 ? -3.352 -10.622 6.088 1.00 97.06 191 LEU A CA 1
ATOM 1521 C C . LEU A 1 191 ? -4.362 -10.772 7.243 1.00 97.06 191 LEU A C 1
ATOM 1523 O O . LEU A 1 191 ? -4.129 -10.160 8.289 1.00 97.06 191 LEU A O 1
ATOM 1527 N N . PRO A 1 192 ? -5.429 -11.597 7.151 1.00 97.94 192 PRO A N 1
ATOM 1528 C CA . PRO A 1 192 ? -6.374 -11.753 8.258 1.00 97.94 192 PRO A CA 1
ATOM 1529 C C . PRO A 1 192 ? -5.714 -12.297 9.529 1.00 97.94 192 PRO A C 1
ATOM 1531 O O . PRO A 1 192 ? -5.997 -11.824 10.630 1.00 97.94 192 PRO A O 1
ATOM 1534 N N . TYR A 1 193 ? -4.788 -13.252 9.389 1.00 97.94 193 TYR A N 1
ATOM 1535 C CA . TYR A 1 193 ? -4.035 -13.792 10.521 1.00 97.94 193 TYR A CA 1
ATOM 1536 C C . TYR A 1 193 ? -3.183 -12.707 11.192 1.00 97.94 193 TYR A C 1
ATOM 1538 O O . TYR A 1 193 ? -3.218 -12.564 12.415 1.00 97.94 193 TYR A O 1
ATOM 1546 N N . PHE A 1 194 ? -2.468 -11.912 10.393 1.00 98.12 194 PHE A N 1
ATOM 1547 C CA . PHE A 1 194 ? -1.671 -10.795 10.893 1.00 98.12 194 PHE A CA 1
ATOM 1548 C C . PHE A 1 194 ? -2.540 -9.769 11.634 1.00 98.12 194 PHE A C 1
ATOM 1550 O O . PHE A 1 194 ? -2.224 -9.413 12.768 1.00 98.12 194 PHE A O 1
ATOM 1557 N N . VAL A 1 195 ? -3.670 -9.358 11.044 1.00 98.44 195 VAL A N 1
ATOM 1558 C CA . VAL A 1 195 ? -4.624 -8.417 11.656 1.00 98.44 195 VAL A CA 1
ATOM 1559 C C . VAL A 1 195 ? -5.143 -8.944 12.998 1.00 98.44 195 VAL A C 1
ATOM 1561 O O . VAL A 1 195 ? -5.151 -8.215 13.991 1.00 98.44 195 VAL A O 1
ATOM 1564 N N . LEU A 1 196 ? -5.530 -10.221 13.065 1.00 98.19 196 LEU A N 1
ATOM 1565 C CA . LEU A 1 196 ? -5.980 -10.847 14.309 1.00 98.19 196 LEU A CA 1
ATOM 1566 C C . LEU A 1 196 ? -4.888 -10.842 15.384 1.00 98.19 196 LEU A C 1
ATOM 1568 O O . LEU A 1 196 ? -5.178 -10.572 16.552 1.00 98.19 196 LEU A O 1
ATOM 1572 N N . GLN A 1 197 ? -3.653 -11.175 15.006 1.00 98.19 197 GLN A N 1
ATOM 1573 C CA . GLN A 1 197 ? -2.522 -11.200 15.927 1.00 98.19 197 GLN A CA 1
ATOM 1574 C C . GLN A 1 197 ? -2.303 -9.814 16.536 1.00 98.19 197 GLN A C 1
ATOM 1576 O O . GLN A 1 197 ? -2.258 -9.680 17.759 1.00 98.19 197 GLN A O 1
ATOM 1581 N N . ILE A 1 198 ? -2.250 -8.776 15.706 1.00 97.81 198 ILE A N 1
ATOM 1582 C CA . ILE A 1 198 ? -1.927 -7.445 16.200 1.00 97.81 198 ILE A CA 1
ATOM 1583 C C . ILE A 1 198 ? -3.051 -6.787 17.003 1.00 97.81 198 ILE A C 1
ATOM 1585 O O . ILE A 1 198 ? -2.783 -6.092 17.983 1.00 97.81 198 ILE A O 1
ATOM 1589 N N . LEU A 1 199 ? -4.314 -7.044 16.654 1.00 98.06 199 LEU A N 1
ATOM 1590 C CA . LEU A 1 199 ? -5.449 -6.607 17.470 1.00 98.06 199 LEU A CA 1
ATOM 1591 C C . LEU A 1 199 ? -5.355 -7.177 18.891 1.00 98.06 199 LEU A C 1
ATOM 1593 O O . LEU A 1 199 ? -5.599 -6.455 19.857 1.00 98.06 199 LEU A O 1
ATOM 1597 N N . LYS A 1 200 ? -4.942 -8.447 19.026 1.00 97.38 200 LYS A N 1
ATOM 1598 C CA . LYS A 1 200 ? -4.712 -9.082 20.331 1.00 97.38 200 LYS A CA 1
ATOM 1599 C C . LYS A 1 200 ? -3.526 -8.466 21.068 1.00 97.38 200 LYS A C 1
ATOM 1601 O O . LYS A 1 200 ? -3.664 -8.150 22.242 1.00 97.38 200 LYS A O 1
ATOM 1606 N N . GLU A 1 201 ? -2.392 -8.275 20.396 1.00 96.69 201 GLU A N 1
ATOM 1607 C CA . GLU A 1 201 ? -1.187 -7.682 20.999 1.00 96.69 201 GLU A CA 1
ATOM 1608 C C . GLU A 1 201 ? -1.417 -6.251 21.507 1.00 96.69 201 GLU A C 1
ATOM 1610 O O . GLU A 1 201 ? -0.880 -5.859 22.544 1.00 96.69 201 GLU A O 1
ATOM 1615 N N . GLN A 1 202 ? -2.224 -5.466 20.789 1.00 95.69 202 GLN A N 1
ATOM 1616 C CA . GLN A 1 202 ? -2.556 -4.090 21.164 1.00 95.69 202 GLN A CA 1
ATOM 1617 C C . GLN A 1 202 ? -3.806 -3.980 22.049 1.00 95.69 202 GLN A C 1
ATOM 1619 O O . GLN A 1 202 ? -4.149 -2.871 22.455 1.00 95.69 202 GLN A O 1
ATOM 1624 N N . GLU A 1 203 ? -4.469 -5.100 22.361 1.00 94.81 203 GLU A N 1
ATOM 1625 C CA . GLU A 1 203 ? -5.711 -5.153 23.148 1.00 94.81 203 GLU A CA 1
ATOM 1626 C C . GLU A 1 203 ? -6.818 -4.233 22.582 1.00 94.81 203 GLU A C 1
ATOM 1628 O O . GLU A 1 203 ? -7.567 -3.565 23.306 1.00 94.81 203 GLU A O 1
ATOM 1633 N N . ILE A 1 204 ? -6.922 -4.191 21.251 1.00 96.19 204 ILE A N 1
ATOM 1634 C CA . ILE A 1 204 ? -7.918 -3.401 20.520 1.00 96.19 204 ILE A CA 1
ATOM 1635 C C . ILE A 1 204 ? -9.072 -4.292 20.076 1.00 96.19 204 ILE A C 1
ATOM 1637 O O . ILE A 1 204 ? -8.881 -5.380 19.535 1.00 96.19 204 ILE A O 1
ATOM 1641 N N . GLU A 1 205 ? -10.298 -3.814 20.279 1.00 95.94 205 G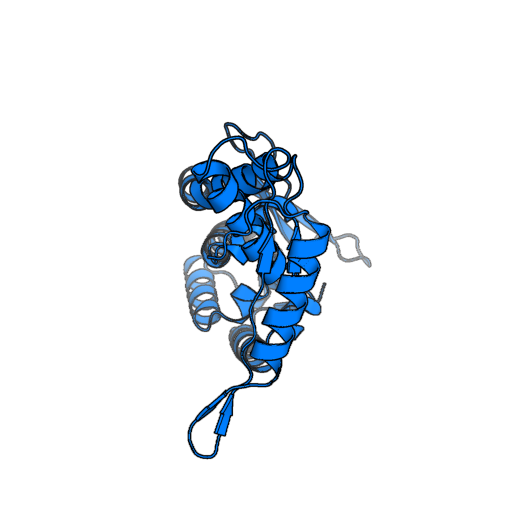LU A N 1
ATOM 1642 C CA . GLU A 1 205 ? -11.477 -4.507 19.770 1.00 95.94 205 GLU A CA 1
ATOM 1643 C C . GLU A 1 205 ? -11.514 -4.410 18.242 1.00 95.94 205 GLU A C 1
ATOM 1645 O O . GLU A 1 205 ? -11.411 -3.317 17.690 1.00 95.94 205 GLU A O 1
ATOM 1650 N N . ALA A 1 206 ? -11.741 -5.531 17.552 1.00 97.31 206 ALA A N 1
ATOM 1651 C CA . ALA A 1 206 ? -11.722 -5.587 16.087 1.00 97.31 206 ALA A CA 1
ATOM 1652 C C . ALA A 1 206 ? -12.617 -4.524 15.420 1.00 97.31 206 ALA A C 1
ATOM 1654 O O . ALA A 1 206 ? -12.214 -3.897 14.446 1.00 97.31 206 ALA A O 1
ATOM 1655 N N . ARG A 1 207 ? -13.782 -4.226 16.014 1.00 96.19 207 ARG A N 1
ATOM 1656 C CA . ARG A 1 207 ? -14.727 -3.203 15.529 1.00 96.19 207 ARG A CA 1
ATOM 1657 C C . ARG A 1 207 ? -14.188 -1.766 15.535 1.00 96.19 207 ARG A C 1
ATOM 1659 O O . ARG A 1 207 ? -14.839 -0.890 14.967 1.00 96.19 207 ARG A O 1
ATOM 1666 N N . GLN A 1 208 ? -13.081 -1.507 16.234 1.00 96.19 208 GLN A N 1
ATOM 1667 C CA . GLN A 1 208 ? -12.402 -0.209 16.240 1.00 96.19 208 GLN A CA 1
ATOM 1668 C C . GLN A 1 208 ? -11.477 -0.044 15.034 1.00 96.19 208 GLN A C 1
ATOM 1670 O O . GLN A 1 208 ? -11.141 1.088 14.706 1.00 96.19 208 GLN A O 1
ATOM 1675 N N . LEU A 1 209 ? -11.094 -1.129 14.359 1.00 98.12 209 LEU A N 1
ATOM 1676 C CA . LEU A 1 209 ? -10.364 -1.069 13.102 1.00 98.12 209 LEU A CA 1
ATOM 1677 C C . LEU A 1 209 ? -11.355 -1.046 11.934 1.00 98.12 209 LEU A C 1
ATOM 1679 O O . LEU A 1 209 ? -12.281 -1.856 11.861 1.00 98.12 209 LEU A O 1
ATOM 1683 N N . THR A 1 210 ? -11.151 -0.103 11.022 1.00 98.19 210 THR A N 1
ATOM 1684 C CA . THR A 1 210 ? -11.803 -0.067 9.712 1.00 98.19 210 THR A CA 1
ATOM 1685 C C . THR A 1 210 ? -10.739 -0.223 8.635 1.00 98.19 210 THR A C 1
ATOM 1687 O O . THR A 1 210 ? -9.740 0.486 8.648 1.00 98.19 210 THR A O 1
ATOM 1690 N N . LEU A 1 211 ? -10.933 -1.164 7.722 1.00 98.06 211 LEU A N 1
ATOM 1691 C CA . LEU A 1 211 ? -10.075 -1.352 6.561 1.00 98.06 211 LEU A CA 1
ATOM 1692 C C . LEU A 1 211 ? -10.771 -0.733 5.354 1.00 98.06 211 LEU A C 1
ATOM 1694 O O . LEU A 1 211 ? -11.895 -1.115 5.024 1.00 98.06 211 LEU A O 1
ATOM 1698 N N . GLU A 1 212 ? -10.126 0.252 4.749 1.00 97.19 212 GLU A N 1
ATOM 1699 C CA . GLU A 1 212 ? -10.627 0.962 3.575 1.00 97.19 212 GLU A CA 1
ATOM 1700 C C . GLU A 1 212 ? -10.052 0.339 2.314 1.00 97.19 212 GLU A C 1
ATOM 1702 O O . GLU A 1 212 ? -8.858 0.057 2.227 1.00 97.19 212 GLU A O 1
ATOM 1707 N N . ILE A 1 213 ? -10.919 0.094 1.345 1.00 95.38 213 ILE A N 1
ATOM 1708 C CA . ILE A 1 213 ? -10.582 -0.470 0.042 1.00 95.38 213 ILE A CA 1
ATOM 1709 C C . ILE A 1 213 ? -11.251 0.375 -1.032 1.00 95.38 213 ILE A C 1
ATOM 1711 O O . ILE A 1 213 ? -12.277 0.990 -0.780 1.00 95.38 213 ILE A O 1
ATOM 1715 N N . THR A 1 214 ? -10.724 0.369 -2.249 1.00 90.81 214 THR A N 1
ATOM 1716 C CA . THR A 1 214 ? -11.405 1.004 -3.386 1.00 90.81 214 THR A CA 1
ATOM 1717 C C . THR A 1 214 ? -12.182 -0.047 -4.170 1.00 90.81 214 THR A C 1
ATOM 1719 O O . THR A 1 214 ? -11.839 -1.231 -4.153 1.00 90.81 214 THR A O 1
ATOM 1722 N N . GLU A 1 215 ? -13.195 0.358 -4.935 1.00 90.31 215 GLU A N 1
ATOM 1723 C CA . GLU A 1 215 ? -13.894 -0.575 -5.836 1.00 90.31 215 GLU A CA 1
ATOM 1724 C C . GLU A 1 215 ? -12.910 -1.277 -6.794 1.00 90.31 215 GLU A C 1
ATOM 1726 O O . GLU A 1 215 ? -12.979 -2.486 -7.029 1.00 90.31 215 GLU A O 1
ATOM 1731 N N . ASN A 1 216 ? -11.917 -0.534 -7.291 1.00 86.12 216 ASN A N 1
ATOM 1732 C CA . ASN A 1 216 ? -10.914 -1.065 -8.204 1.00 86.12 216 ASN A CA 1
ATOM 1733 C C . ASN A 1 216 ? -9.977 -2.091 -7.539 1.00 86.12 216 ASN A C 1
ATOM 1735 O O . ASN A 1 216 ? -9.514 -3.001 -8.226 1.00 86.12 216 ASN A O 1
ATOM 1739 N N . SER A 1 217 ? -9.697 -1.982 -6.232 1.00 84.94 217 SER A N 1
ATOM 1740 C CA . SER A 1 217 ? -8.829 -2.951 -5.548 1.00 84.94 217 SER A CA 1
ATOM 1741 C C . SER A 1 217 ? -9.482 -4.327 -5.416 1.00 84.94 217 SER A C 1
ATOM 1743 O O . SER A 1 217 ? -8.790 -5.337 -5.528 1.00 84.94 217 SER A O 1
ATOM 1745 N N . VAL A 1 218 ? -10.811 -4.380 -5.296 1.00 88.44 218 VAL A N 1
ATOM 1746 C CA . VAL A 1 218 ? -11.587 -5.632 -5.289 1.00 88.44 218 VAL A CA 1
ATOM 1747 C C . VAL A 1 218 ? -11.667 -6.254 -6.685 1.00 88.44 218 VAL A C 1
ATOM 1749 O O . VAL A 1 218 ? -11.563 -7.469 -6.840 1.00 88.44 218 VAL A O 1
ATOM 1752 N N . MET A 1 219 ? -11.823 -5.428 -7.722 1.00 85.56 219 MET A N 1
ATOM 1753 C CA . MET A 1 219 ? -12.053 -5.896 -9.094 1.00 85.56 219 MET A CA 1
ATOM 1754 C C . MET A 1 219 ? -10.836 -6.559 -9.761 1.00 85.56 219 MET A C 1
ATOM 1756 O O . MET A 1 219 ? -11.000 -7.217 -10.789 1.00 85.56 219 MET A O 1
ATOM 1760 N N . GLN A 1 220 ? -9.622 -6.410 -9.215 1.00 79.94 220 GLN A N 1
ATOM 1761 C CA . GLN A 1 220 ? -8.425 -7.041 -9.789 1.00 79.94 220 GLN A CA 1
ATOM 1762 C C . GLN A 1 220 ? -8.449 -8.572 -9.691 1.00 79.94 220 GLN A C 1
ATOM 1764 O O . GLN A 1 220 ? -8.050 -9.241 -10.643 1.00 79.94 220 GLN A O 1
ATOM 1769 N N . ASP A 1 221 ? -8.920 -9.111 -8.564 1.00 82.94 221 ASP A N 1
ATOM 1770 C CA . ASP A 1 221 ? -9.164 -10.541 -8.360 1.00 82.94 221 ASP A CA 1
ATOM 1771 C C . ASP A 1 221 ? -10.266 -10.728 -7.313 1.00 82.94 221 ASP A C 1
ATOM 1773 O O . ASP A 1 221 ? -10.023 -10.813 -6.107 1.00 82.94 221 ASP A O 1
ATOM 1777 N N . VAL A 1 222 ? -11.504 -10.773 -7.800 1.00 88.94 222 VAL A N 1
ATOM 1778 C CA . VAL A 1 222 ? -12.699 -10.800 -6.953 1.00 88.94 222 VAL A CA 1
ATOM 1779 C C . VAL A 1 222 ? -12.728 -12.034 -6.051 1.00 88.94 222 VAL A C 1
ATOM 1781 O O . VAL A 1 222 ? -13.139 -11.931 -4.900 1.00 88.94 222 VAL A O 1
ATOM 1784 N N . ASN A 1 223 ? -12.283 -13.197 -6.535 1.00 88.19 223 ASN A N 1
ATOM 1785 C CA . ASN A 1 223 ? -12.394 -14.439 -5.767 1.00 88.19 223 ASN A CA 1
ATOM 1786 C C . ASN A 1 223 ? -11.455 -14.429 -4.557 1.00 88.19 223 ASN A C 1
ATOM 1788 O O . ASN A 1 223 ? -11.881 -14.754 -3.448 1.00 88.19 223 ASN A O 1
ATOM 1792 N N . HIS A 1 224 ? -10.196 -14.026 -4.754 1.00 88.94 224 HIS A N 1
ATOM 1793 C CA . HIS A 1 224 ? -9.250 -13.899 -3.645 1.00 88.94 224 HIS A CA 1
ATOM 1794 C C . HIS A 1 224 ? -9.649 -12.774 -2.688 1.00 88.94 224 HIS A C 1
ATOM 1796 O O . HIS A 1 224 ? -9.677 -12.995 -1.475 1.00 88.94 224 HIS A O 1
ATOM 1802 N N . ALA A 1 225 ? -10.041 -11.613 -3.223 1.00 92.62 225 ALA A N 1
ATOM 1803 C CA . ALA A 1 225 ? -10.457 -10.481 -2.407 1.00 92.62 225 ALA A CA 1
ATOM 1804 C C . ALA A 1 225 ? -11.649 -10.833 -1.508 1.00 92.62 225 ALA A C 1
ATOM 1806 O O . ALA A 1 225 ? -11.621 -10.530 -0.317 1.00 92.62 225 ALA A O 1
ATOM 1807 N N . VAL A 1 226 ? -12.669 -11.520 -2.037 1.00 93.06 226 VAL A N 1
ATOM 1808 C CA . VAL A 1 226 ? -13.827 -11.963 -1.245 1.00 93.06 226 VAL A CA 1
ATOM 1809 C C . VAL A 1 226 ? -13.378 -12.844 -0.081 1.00 93.06 226 VAL A C 1
ATOM 1811 O O . VAL A 1 226 ? -13.715 -12.529 1.054 1.00 93.06 226 VAL A O 1
ATOM 1814 N N . ASN A 1 227 ? -12.558 -13.872 -0.320 1.00 94.75 227 ASN A N 1
ATOM 1815 C CA . ASN A 1 227 ? -12.097 -14.767 0.748 1.00 94.75 227 ASN A CA 1
ATOM 1816 C C . ASN A 1 227 ? -11.360 -14.015 1.872 1.00 94.75 227 ASN A C 1
ATOM 1818 O O . ASN A 1 227 ? -11.624 -14.241 3.053 1.00 94.75 227 ASN A O 1
ATOM 1822 N N . VAL A 1 228 ? -10.451 -13.098 1.521 1.00 96.25 228 VAL A N 1
ATOM 1823 C CA . VAL A 1 228 ? -9.707 -12.293 2.506 1.00 96.25 228 VAL A CA 1
ATOM 1824 C C . VAL 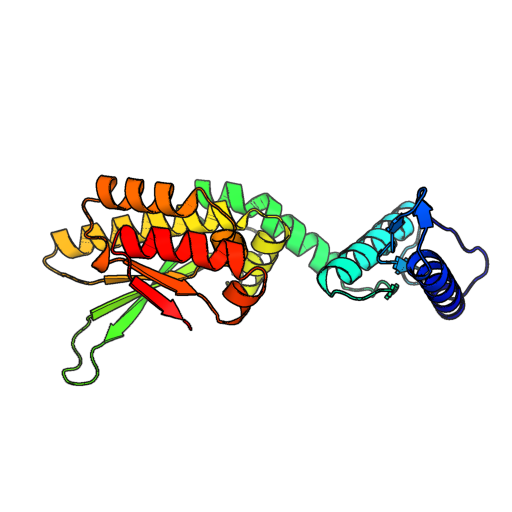A 1 228 ? -10.650 -11.375 3.289 1.00 96.25 228 VAL A C 1
ATOM 1826 O O . VAL A 1 228 ? -10.564 -11.303 4.518 1.00 96.25 228 VAL A O 1
ATOM 1829 N N . LEU A 1 229 ? -11.584 -10.710 2.606 1.00 95.62 229 LEU A N 1
ATOM 1830 C CA . LEU A 1 229 ? -12.561 -9.817 3.232 1.00 95.62 229 LEU A CA 1
ATOM 1831 C C . LEU A 1 229 ? -13.536 -10.561 4.152 1.00 95.62 229 LEU A C 1
ATOM 1833 O O . LEU A 1 229 ? -13.886 -10.038 5.211 1.00 95.62 229 LEU A O 1
ATOM 1837 N N . GLU A 1 230 ? -13.952 -11.779 3.797 1.00 95.75 230 GLU A N 1
ATOM 1838 C CA . GLU A 1 230 ? -14.786 -12.616 4.663 1.00 95.75 230 GLU A CA 1
ATOM 1839 C C . GLU A 1 230 ? -14.051 -13.006 5.945 1.00 95.75 230 GLU A C 1
ATOM 1841 O O . GLU A 1 230 ? -14.591 -12.813 7.032 1.00 95.75 230 GLU A O 1
ATOM 1846 N N . CYS A 1 231 ? -12.789 -13.431 5.843 1.00 97.12 231 CYS A N 1
ATOM 1847 C CA . CYS A 1 231 ? -11.960 -13.715 7.014 1.00 97.12 231 CYS A CA 1
ATOM 1848 C C . CYS A 1 231 ? -11.789 -12.483 7.924 1.00 97.12 231 CYS A C 1
ATOM 1850 O O . CYS A 1 231 ? -11.869 -12.595 9.147 1.00 97.12 231 CYS A O 1
ATOM 1852 N N . LEU A 1 232 ? -11.577 -11.292 7.350 1.00 97.25 232 LEU A N 1
ATOM 1853 C CA . LEU A 1 232 ? -11.469 -10.038 8.113 1.00 97.25 232 LEU A CA 1
ATOM 1854 C C . LEU A 1 232 ? -12.786 -9.665 8.809 1.00 97.25 232 LEU A C 1
ATOM 1856 O O . LEU A 1 232 ? -12.782 -9.229 9.965 1.00 97.25 232 LEU A O 1
ATOM 1860 N N . ARG A 1 233 ? -13.917 -9.879 8.132 1.00 95.69 233 ARG A N 1
ATOM 1861 C CA . ARG A 1 233 ? -15.255 -9.689 8.700 1.00 95.69 233 ARG A CA 1
ATOM 1862 C C . ARG A 1 233 ? -15.518 -10.660 9.850 1.00 95.69 233 ARG A C 1
ATOM 1864 O O . ARG A 1 233 ? -16.063 -10.235 10.866 1.00 95.69 233 ARG A O 1
ATOM 1871 N N . ASP A 1 234 ? -15.099 -11.917 9.730 1.00 97.12 234 ASP A N 1
ATOM 1872 C CA . ASP A 1 234 ? -15.273 -12.941 10.770 1.00 97.12 234 ASP A CA 1
ATOM 1873 C C . ASP A 1 234 ? -14.429 -12.651 12.024 1.00 97.12 234 ASP A C 1
ATOM 1875 O O . ASP A 1 234 ? -14.832 -12.985 13.139 1.00 97.12 234 ASP A O 1
ATOM 1879 N N . ILE A 1 235 ? -13.299 -11.948 11.873 1.00 97.25 235 ILE A N 1
ATOM 1880 C CA . ILE A 1 235 ? -12.532 -11.382 12.999 1.00 97.25 235 ILE A CA 1
ATOM 1881 C C . ILE A 1 235 ? -13.313 -10.252 13.703 1.00 97.25 235 ILE A C 1
ATOM 1883 O O . ILE A 1 235 ? -13.073 -9.965 14.878 1.00 97.25 235 ILE A O 1
ATOM 1887 N N . GLY A 1 236 ? -14.266 -9.618 13.015 1.00 97.31 236 GLY A N 1
ATOM 1888 C CA . GLY A 1 236 ? -15.075 -8.503 13.513 1.00 97.31 236 GLY A CA 1
ATOM 1889 C C . GLY A 1 236 ? -14.544 -7.121 13.123 1.00 97.31 236 GLY A C 1
ATOM 1890 O O . GLY A 1 236 ? -14.962 -6.122 13.715 1.00 97.31 236 GLY A O 1
ATOM 1891 N N . VAL A 1 237 ? -13.617 -7.056 12.161 1.00 97.62 237 VAL A N 1
ATOM 1892 C CA . VAL A 1 237 ? -13.092 -5.800 11.607 1.00 97.62 237 VAL A CA 1
ATOM 1893 C C . VAL A 1 237 ? -14.122 -5.188 10.662 1.00 97.62 237 VAL A C 1
ATOM 1895 O O . VAL A 1 237 ? -14.842 -5.900 9.959 1.00 97.62 237 VAL A O 1
ATOM 1898 N N . ARG A 1 238 ? -14.223 -3.856 10.643 1.00 96.69 238 ARG A N 1
ATOM 1899 C CA . ARG A 1 238 ? -15.085 -3.159 9.681 1.00 96.69 238 ARG A CA 1
ATOM 1900 C C . ARG A 1 238 ? -14.365 -3.023 8.349 1.00 96.69 238 ARG A C 1
ATOM 1902 O O . ARG A 1 238 ? -13.176 -2.736 8.321 1.00 96.69 238 ARG A O 1
ATOM 1909 N N . VAL A 1 239 ? -15.099 -3.162 7.256 1.00 95.56 239 VAL A N 1
ATOM 1910 C CA . VAL A 1 239 ? -14.596 -2.890 5.907 1.00 95.56 239 VAL A CA 1
ATOM 1911 C C . VAL A 1 239 ? -15.420 -1.751 5.322 1.00 95.56 239 VAL A C 1
ATOM 1913 O O . VAL A 1 239 ? -16.645 -1.754 5.459 1.00 95.56 239 VAL A O 1
ATOM 1916 N N . SER A 1 240 ? -14.752 -0.779 4.709 1.00 94.50 240 SER A N 1
ATOM 1917 C CA . SER A 1 240 ? -15.370 0.342 3.999 1.00 94.50 240 SER A CA 1
ATOM 1918 C C . SER A 1 240 ? -14.863 0.376 2.566 1.00 94.50 240 SER A C 1
ATOM 1920 O O . SER A 1 240 ? -13.685 0.123 2.335 1.00 94.50 240 SER A O 1
ATOM 1922 N N . ILE A 1 241 ? -15.749 0.689 1.624 1.00 92.06 241 ILE A N 1
ATOM 1923 C CA . ILE A 1 241 ? -15.365 0.993 0.246 1.00 92.06 241 ILE A CA 1
ATOM 1924 C C . ILE A 1 241 ? -15.299 2.517 0.123 1.00 92.06 241 ILE A C 1
ATOM 1926 O O . ILE A 1 241 ? -16.286 3.177 0.457 1.00 92.06 241 ILE A O 1
ATOM 1930 N N . ASP A 1 242 ? -14.155 3.028 -0.320 1.00 83.88 242 ASP A N 1
ATOM 1931 C CA . ASP A 1 242 ? -13.909 4.430 -0.683 1.00 83.88 242 ASP A CA 1
ATOM 1932 C C . ASP A 1 242 ? -14.237 4.718 -2.156 1.00 83.88 242 ASP A C 1
ATOM 1934 O O . ASP A 1 242 ? -14.010 3.825 -3.016 1.00 83.88 242 ASP A O 1
#

Secondary structure (DSSP, 8-state):
----TT--HHHHHHHHHHHHHHHHT-EEETTEEE-----EEE--TTTT-SSHHHHHHHHHHHHHHHHHTT-SEEE--TTHHHHHHHHHHHHHHHHHHHHTT-EEEEEEEEE-TTT--EEEEEEEEEEEETTTEEEPHHHHHHHHHHHT-HHHHHHHHHHHHHHHHHHHHHTT---EEEEE--TTGGG-TTHHHHHHHHHHHTT--GGGEEEEE-HHHHHTSHHHHHHHHHHHHHHT-EEEE-

Sequence (242 aa):
MLILPDNTIENALTYADRIERVLGAGVRLGRINITLQGAVGIAGYPQHGNNAADLVRNASIARSEAETRKERVRVYESGRQEHYVRQLRIVNDLLTALQREEIQLHFQPKIVVSDGQPCGAEALVRWRHPELGYLAPDEFISAAEQAGTILHLTRYVLERALKFCRSWREHNYNLGIAVNLSARDLQDEYLPYFVLQILKEQEIEARQLTLEITENSVMQDVNHAVNVLECLRDIGVRVSID

Foldseek 3Di:
DDDDPPDDVVVVVVVLVVVQVVQQVADDDPPDGGRHAAAWFAEDPPQQHDDPVSRVVQRVVQRVVCVVVVHRYGYGDPPCVCVVVVLVVLQVCVVVCLVVVQKDWDWAFDADPVPRHTAATETDIWGQDPPVGTDDPVSSCVSCVSVVVNVVVQLSSLLVQLLVCLVCVVVVHNHAYEYEDALSCLQDPCNLVSNLVNCVVSVHQQCSYEYEYEPVSCVVDVVSNVVSVVSSVVSVHHYHYD

Radius of gyration: 23.12 Å; chains: 1; bounding box: 52×48×68 Å

pLDDT: mean 90.77, std 6.85, range [57.12, 98.44]